Protein AF-A0AAV8THH5-F1 (afdb_monomer)

InterPro domains:
  IPR005162 Retrotransposon-derived protein PEG10, N-terminal capsid-like domain [PF03732] (118-210)

Mean predicted aligned error: 20.97 Å

Radius of gyration: 48.6 Å; Cα contacts (8 Å, |Δi|>4): 234; chains: 1; bounding box: 110×132×128 Å

Nearest PDB structures (foldseek):
  6s7x-assembly1_B  TM=4.088E-01  e=5.057E-03  Drosophila melanogaster
  7n9v-assembly1_D  TM=3.663E-01  e=1.313E-01  Human immunodeficiency virus 1
  4u0b-assembly1_F  TM=5.000E-01  e=4.729E-01  Human immunodeficiency virus type 1 (NEW YORK-5 ISOLATE)
  7rj4-assembly1_B  TM=4.865E-01  e=4.250E-01  Human immunodeficiency virus 1
  8gdv-assembly1_F  TM=5.441E-01  e=1.703E+00  Human immunodeficiency virus 1

Foldseek 3Di:
DDDDDDDDDDDPVVVVVVVVVVVVVVVVVVVVVVPPPPPVPPQDPVRVVPPPPPPQAFQEDQDDFPDDDDDDPVLLVQQAADELDLPDQLLVNVVSRLVSLVVDDDPRDDSFNSSSVNVLSNYDHPRNVVSRPHHHPQHYTPVSVSVVSCVVRPPPVNLVVLLCCLQQPADDPQDWLLRSVVVNVVSCSSRVPNVADLLSSLVSSLVRYDPVVNVVLQVQCVHHLNPDDSVVSVVSSVVVSVVCVVPNDNVPVPPCPPPPDVVVVVVVVVVVQQQAAPPPRDGDHHVVPDVVVCPDDDDDDDDDDDDDDDDDDDDDCPDPPDDPVPDDDPPDDPDDDDDDDDDDDDDDDDDDDDDDDDDDDD

pLDDT: mean 73.27, std 22.44, range [26.19, 98.25]

Sequence (362 aa):
MLDSFRALQFDFEIEKTAKKSRKESFYLSNKSDSDNEMAQDNRTLRELAIPPINQQPLCITYPNLEAPFELKSGLIHLLPTFRGLENEDPHKHLKEFHVVCSTMRPQGVTEEQIKLRAFPFSLADAAKDWLFYLPPGSINSWTDMVHLFLDKFFPASRAAGIRRDICGIKQKDSENLHEYWERFKRLCASCPQHGISDQALIQYFYEGLLPMERRMMDAASGGAIVNKTPQGARDLISTMAANSQQFGFRQEPSRRVNEVSVSSLEDKLNQLTSLACGICAYTGHPTDMCPTLQVDTTEQAAAVGNFPGPPQRKYDPYSNTYNPGWRDHPNLNYGSRSQIFSNFNRGHPNQILQDQVCLLKI

Structure (mmCIF, N/CA/C/O backbone):
data_AF-A0AAV8THH5-F1
#
_entry.id   AF-A0AAV8THH5-F1
#
loop_
_atom_site.group_PDB
_atom_site.id
_atom_site.type_symbol
_atom_site.label_atom_id
_atom_site.label_alt_id
_atom_site.label_comp_id
_atom_site.label_asym_id
_atom_site.label_entity_id
_atom_site.label_seq_id
_atom_site.pdbx_PDB_ins_code
_atom_site.Cartn_x
_atom_site.Cartn_y
_atom_site.Cartn_z
_atom_site.occupancy
_atom_site.B_iso_or_equiv
_atom_site.auth_seq_id
_atom_site.auth_comp_id
_atom_site.auth_asym_id
_atom_site.auth_atom_id
_atom_site.pdbx_PDB_model_num
ATOM 1 N N . MET A 1 1 ? -45.565 -92.463 24.363 1.00 42.66 1 MET A N 1
ATOM 2 C CA . MET A 1 1 ? -44.979 -91.111 24.442 1.00 42.66 1 MET A CA 1
ATOM 3 C C . MET A 1 1 ? -46.149 -90.181 24.743 1.00 42.66 1 MET A C 1
ATOM 5 O O . MET A 1 1 ? -46.853 -89.803 23.822 1.00 42.66 1 MET A O 1
ATOM 9 N N . LEU A 1 2 ? -46.471 -90.010 26.029 1.00 36.97 2 LEU A N 1
ATOM 10 C CA . LEU A 1 2 ? -47.632 -89.260 26.531 1.00 36.97 2 LEU A CA 1
ATOM 11 C C . LEU A 1 2 ? -47.128 -88.108 27.413 1.00 36.97 2 LEU A C 1
ATOM 13 O O . LEU A 1 2 ? -46.333 -88.349 28.317 1.00 36.97 2 LEU A O 1
ATOM 17 N N . ASP A 1 3 ? -47.592 -86.908 27.059 1.00 42.69 3 ASP A N 1
ATOM 18 C CA . ASP A 1 3 ? -48.013 -85.747 27.856 1.00 42.69 3 ASP A CA 1
ATOM 19 C C . ASP A 1 3 ? -47.208 -85.255 29.072 1.00 42.69 3 ASP A C 1
ATOM 21 O O . ASP A 1 3 ? -47.060 -85.952 30.070 1.00 42.69 3 ASP A O 1
ATOM 25 N N . SER A 1 4 ? -46.882 -83.951 29.067 1.00 43.69 4 SER A N 1
ATOM 26 C CA . SER A 1 4 ? -47.497 -83.009 30.022 1.00 43.69 4 SER A CA 1
ATOM 27 C C . SER A 1 4 ? -47.245 -81.539 29.637 1.00 43.69 4 SER A C 1
ATOM 29 O O . SER A 1 4 ? -46.110 -81.068 29.573 1.00 43.69 4 SER A O 1
ATOM 31 N N . PHE A 1 5 ? -48.338 -80.814 29.394 1.00 48.50 5 PHE A N 1
ATOM 32 C CA . PHE A 1 5 ? -48.421 -79.356 29.286 1.00 48.50 5 PHE A CA 1
ATOM 33 C C . PHE A 1 5 ? -48.149 -78.692 30.650 1.00 48.50 5 PHE A C 1
ATOM 35 O O . PHE A 1 5 ? -48.699 -79.116 31.664 1.00 48.50 5 PHE A O 1
ATOM 42 N N . ARG A 1 6 ? -47.461 -77.542 30.671 1.00 43.12 6 ARG A N 1
ATOM 43 C CA . ARG A 1 6 ? -47.731 -76.510 31.687 1.00 43.12 6 ARG A CA 1
ATOM 44 C C . ARG A 1 6 ? -47.808 -75.144 31.018 1.00 43.12 6 ARG A C 1
ATOM 46 O O . ARG A 1 6 ? -46.798 -74.508 30.737 1.00 43.12 6 ARG A O 1
ATOM 53 N N . ALA A 1 7 ? -49.042 -74.741 30.727 1.00 46.28 7 ALA A N 1
ATOM 54 C CA . ALA A 1 7 ? -49.385 -73.381 30.350 1.00 46.28 7 ALA A CA 1
ATOM 55 C C . ALA A 1 7 ? -48.945 -72.426 31.471 1.00 46.28 7 ALA A C 1
ATOM 57 O O . ALA A 1 7 ? -49.220 -72.666 32.648 1.00 46.28 7 ALA A O 1
ATOM 58 N N . LEU A 1 8 ? -48.224 -71.370 31.098 1.00 50.03 8 LEU A N 1
ATOM 59 C CA . LEU A 1 8 ? -47.846 -70.288 31.997 1.00 50.03 8 LEU A CA 1
ATOM 60 C C . LEU A 1 8 ? -49.121 -69.549 32.420 1.00 50.03 8 LEU A C 1
ATOM 62 O O . LEU A 1 8 ? -49.823 -68.973 31.590 1.00 50.03 8 LEU A O 1
ATOM 66 N N . GLN A 1 9 ? -49.428 -69.622 33.714 1.00 50.03 9 GLN A N 1
ATOM 67 C CA . GLN A 1 9 ? -50.543 -68.928 34.345 1.00 50.03 9 GLN A CA 1
ATOM 68 C C . GLN A 1 9 ? -50.334 -67.414 34.199 1.00 50.03 9 GLN A C 1
ATOM 70 O O . GLN A 1 9 ? -49.337 -66.868 34.669 1.00 50.03 9 GLN A O 1
ATOM 75 N N . PHE A 1 10 ? -51.275 -66.747 33.538 1.00 46.94 10 PHE A N 1
ATOM 76 C CA . PHE A 1 10 ? -51.333 -65.294 33.447 1.00 46.94 10 PHE A CA 1
ATOM 77 C C . PHE A 1 10 ? -51.719 -64.721 34.817 1.00 46.94 10 PHE A C 1
ATOM 79 O O . PHE A 1 10 ? -52.804 -65.005 35.327 1.00 46.94 10 PHE A O 1
ATOM 86 N N . ASP A 1 11 ? -50.817 -63.956 35.429 1.00 56.09 11 ASP A N 1
ATOM 87 C CA . ASP A 1 11 ? -51.009 -63.404 36.768 1.00 56.09 11 ASP A CA 1
ATOM 88 C C . ASP A 1 11 ? -51.710 -62.036 36.688 1.00 56.09 11 ASP A C 1
ATOM 90 O O . ASP A 1 11 ? -51.110 -61.004 36.372 1.00 56.09 11 ASP A O 1
ATOM 94 N N . PHE A 1 12 ? -53.024 -62.046 36.918 1.00 54.09 12 PHE A N 1
ATOM 95 C CA . PHE A 1 12 ? -53.916 -60.892 36.760 1.00 54.09 12 PHE A CA 1
ATOM 96 C C . PHE A 1 12 ? -53.534 -59.699 37.658 1.00 54.09 12 PHE A C 1
ATOM 98 O O . PHE A 1 12 ? -53.762 -58.542 37.292 1.00 54.09 12 PHE A O 1
ATOM 105 N N . GLU A 1 13 ? -52.903 -59.951 38.807 1.00 5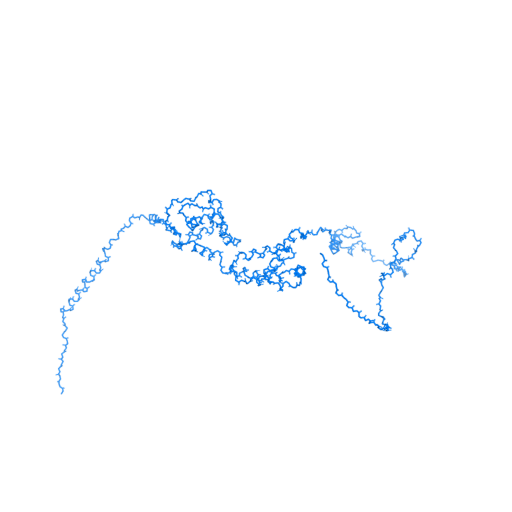7.91 13 GLU A N 1
ATOM 106 C CA . GLU A 1 13 ? -52.477 -58.891 39.726 1.00 57.91 13 GLU A CA 1
ATOM 107 C C . GLU A 1 13 ? -51.256 -58.119 39.194 1.00 57.91 13 GLU A C 1
ATOM 109 O O . GLU A 1 13 ? -51.176 -56.898 39.360 1.00 57.91 13 GLU A O 1
ATOM 114 N N . ILE A 1 14 ? -50.356 -58.766 38.441 1.00 60.31 14 ILE A N 1
ATOM 115 C CA . ILE A 1 14 ? -49.210 -58.087 37.811 1.00 60.31 14 ILE A CA 1
ATOM 116 C C . ILE A 1 14 ? -49.698 -57.108 36.735 1.00 60.31 14 ILE A C 1
ATOM 118 O O . ILE A 1 14 ? -49.247 -55.960 36.677 1.00 60.31 14 ILE A O 1
ATOM 122 N N . GLU A 1 15 ? -50.678 -57.508 35.920 1.00 62.69 15 GLU A N 1
ATOM 123 C CA . GLU A 1 15 ? -51.225 -56.642 34.871 1.00 62.69 15 GLU A CA 1
ATOM 124 C C . GLU A 1 15 ? -52.023 -55.460 35.450 1.00 62.69 15 GLU A C 1
ATOM 126 O O . GLU A 1 15 ? -51.947 -54.335 34.945 1.00 62.69 15 GLU A O 1
ATOM 131 N N . LYS A 1 16 ? -52.750 -55.678 36.551 1.00 64.81 16 LYS A N 1
ATOM 132 C CA . LYS A 1 16 ? -53.470 -54.620 37.272 1.00 64.81 16 LYS A CA 1
ATOM 133 C C . LYS A 1 16 ? -52.509 -53.593 37.876 1.00 64.81 16 LYS A C 1
ATOM 135 O O . LYS A 1 16 ? -52.758 -52.388 37.781 1.00 64.81 16 LYS A O 1
ATOM 140 N N . THR A 1 17 ? -51.379 -54.054 38.410 1.00 67.31 17 THR A N 1
ATOM 141 C CA . THR A 1 17 ? -50.325 -53.195 38.967 1.00 67.31 17 THR A CA 1
ATOM 142 C C . THR A 1 17 ? -49.603 -52.410 37.864 1.00 67.31 17 THR A C 1
ATOM 144 O O . THR A 1 17 ? -49.408 -51.200 37.990 1.00 67.31 17 THR A O 1
ATOM 147 N N . ALA A 1 18 ? -49.322 -53.041 36.718 1.00 59.16 18 ALA A N 1
ATOM 148 C CA . ALA A 1 18 ? -48.735 -52.382 35.548 1.00 59.16 18 ALA A CA 1
ATOM 149 C C . ALA A 1 18 ? -49.675 -51.339 34.909 1.00 59.16 18 ALA A C 1
ATOM 151 O O . ALA A 1 18 ? -49.227 -50.269 34.492 1.00 59.16 18 ALA A O 1
ATOM 152 N N . LYS A 1 19 ? -50.991 -51.599 34.867 1.00 61.12 19 LYS A N 1
ATOM 153 C CA . LYS A 1 19 ? -51.999 -50.632 34.388 1.00 61.12 19 LYS A CA 1
ATOM 154 C C . LYS A 1 19 ? -52.159 -49.446 35.339 1.00 61.12 19 LYS A C 1
ATOM 156 O O . LYS A 1 19 ? -52.315 -48.320 34.866 1.00 61.12 19 LYS A O 1
ATOM 161 N N . LYS A 1 20 ? -52.086 -49.671 36.656 1.00 66.81 20 LYS A N 1
ATOM 162 C CA . LYS A 1 20 ? -52.111 -48.593 37.655 1.00 66.81 20 LYS A CA 1
ATOM 163 C C . LYS A 1 20 ? -50.855 -47.724 37.568 1.00 66.81 20 LYS A C 1
ATOM 165 O O . LYS A 1 20 ? -50.988 -46.509 37.495 1.00 66.81 20 LYS A O 1
ATOM 170 N N . SER A 1 21 ? -49.678 -48.337 37.439 1.00 60.84 21 SER A N 1
ATOM 171 C CA . SER A 1 21 ? -48.404 -47.628 37.263 1.00 60.84 21 SER A CA 1
ATOM 172 C C . SER A 1 21 ? -48.340 -46.845 35.941 1.00 60.84 21 SER A C 1
ATOM 174 O O . SER A 1 21 ? -47.884 -45.706 35.932 1.00 60.84 21 SER A O 1
ATOM 176 N N . ARG A 1 22 ? -48.895 -47.373 34.835 1.00 63.44 22 ARG A N 1
ATOM 177 C CA . ARG A 1 22 ? -49.046 -46.610 33.576 1.00 63.44 22 ARG A CA 1
ATOM 178 C C . ARG A 1 22 ? -50.022 -45.443 33.700 1.00 63.44 22 ARG A C 1
ATOM 180 O O . ARG A 1 22 ? -49.758 -44.390 33.132 1.00 63.44 22 ARG A O 1
ATOM 187 N N . LYS A 1 23 ? -51.127 -45.600 34.440 1.00 60.69 23 LYS A N 1
ATOM 188 C CA . LYS A 1 23 ? -52.043 -44.484 34.725 1.00 60.69 23 LYS A CA 1
ATOM 189 C C . LYS A 1 23 ? -51.374 -43.433 35.604 1.00 60.69 23 LYS A C 1
ATOM 191 O O . LYS A 1 23 ? -51.433 -42.268 35.249 1.00 60.69 23 LYS A O 1
ATOM 196 N N . GLU A 1 24 ? -50.706 -43.815 36.689 1.00 57.72 24 GLU A N 1
ATOM 197 C CA . GLU A 1 24 ? -49.977 -42.881 37.561 1.00 57.72 24 GLU A CA 1
ATOM 198 C C . GLU A 1 24 ? -48.843 -42.174 36.811 1.00 57.72 24 GLU A C 1
ATOM 200 O O . GLU A 1 24 ? -48.733 -40.961 36.919 1.00 57.72 24 GLU A O 1
ATOM 205 N N . SER A 1 25 ? -48.086 -42.876 35.963 1.00 56.22 25 SER A N 1
ATOM 206 C CA . SER A 1 25 ? -47.075 -42.273 35.082 1.00 56.22 25 SER A CA 1
ATOM 207 C C . SER A 1 25 ? -47.686 -41.300 34.067 1.00 56.22 25 SER A C 1
ATOM 209 O O . SER A 1 25 ? -47.121 -40.234 33.846 1.00 56.22 25 SER A O 1
ATOM 211 N N . PHE A 1 26 ? -48.862 -41.601 33.509 1.00 55.34 26 PHE A N 1
ATOM 212 C CA . PHE A 1 26 ? -49.589 -40.687 32.622 1.00 55.34 26 PHE A CA 1
ATOM 213 C C . PHE A 1 26 ? -50.157 -39.471 33.377 1.00 55.34 26 PHE A C 1
ATOM 215 O O . PHE A 1 26 ? -50.096 -38.356 32.872 1.00 55.34 26 PHE A O 1
ATOM 222 N N . TYR A 1 27 ? -50.659 -39.640 34.604 1.00 52.53 27 TYR A N 1
ATOM 223 C CA . TYR A 1 27 ? -51.104 -38.525 35.450 1.00 52.53 27 TYR A CA 1
ATOM 224 C C . TYR A 1 27 ? -49.932 -37.656 35.936 1.00 52.53 27 TYR A C 1
ATOM 226 O O . TYR A 1 27 ? -50.073 -36.440 35.970 1.00 52.53 27 TYR A O 1
ATOM 234 N N . LEU A 1 28 ? -48.773 -38.242 36.256 1.00 53.78 28 LEU A N 1
ATOM 235 C CA . LEU A 1 28 ? -47.550 -37.518 36.628 1.00 53.78 28 LEU A CA 1
ATOM 236 C C . LEU A 1 28 ? -46.927 -36.792 35.428 1.00 53.78 28 LEU A C 1
ATOM 238 O O . LEU A 1 28 ? -46.536 -35.641 35.579 1.00 53.78 28 LEU A O 1
ATOM 242 N N . SER A 1 29 ? -46.919 -37.410 34.240 1.00 49.62 29 SER A N 1
ATOM 243 C CA . SER A 1 29 ? -46.449 -36.779 32.997 1.00 49.62 29 SER A CA 1
ATOM 244 C C . SER A 1 29 ? -47.349 -35.618 32.562 1.00 49.62 29 SER A C 1
ATOM 246 O O . SER A 1 29 ? -46.848 -34.584 32.143 1.00 49.62 29 SER A O 1
ATOM 248 N N . ASN A 1 30 ? -48.673 -35.743 32.714 1.00 43.56 30 ASN A N 1
ATOM 249 C CA . ASN A 1 30 ? -49.598 -34.647 32.398 1.00 43.56 30 ASN A CA 1
ATOM 250 C C . ASN A 1 30 ? -49.630 -33.555 33.485 1.00 43.56 30 ASN A C 1
ATOM 252 O O . ASN A 1 30 ? -50.052 -32.433 33.213 1.00 43.56 30 ASN A O 1
ATOM 256 N N . LYS A 1 31 ? -49.189 -33.858 34.715 1.00 44.28 31 LYS A N 1
ATOM 257 C CA . LYS A 1 31 ? -49.079 -32.872 35.799 1.00 44.28 31 LYS A CA 1
ATOM 258 C C . LYS A 1 31 ? -47.769 -32.080 35.735 1.00 44.28 31 LYS A C 1
ATOM 260 O O . LYS A 1 31 ? -47.783 -30.904 36.073 1.00 44.28 31 LYS A O 1
ATOM 265 N N . SER A 1 32 ? -46.682 -32.661 35.218 1.00 42.56 32 SER A N 1
ATOM 266 C CA . SER A 1 32 ? -45.437 -31.925 34.945 1.00 42.56 32 SER A CA 1
ATOM 267 C C . SER A 1 32 ? -45.532 -30.953 33.763 1.00 42.56 32 SER A C 1
ATOM 269 O O . SER A 1 32 ? -44.771 -29.993 33.729 1.00 42.56 32 SER A O 1
ATOM 271 N N . ASP A 1 33 ? -46.485 -31.147 32.846 1.00 42.50 33 ASP A N 1
ATOM 272 C CA . ASP A 1 33 ? -46.731 -30.224 31.724 1.00 42.50 33 ASP A CA 1
ATOM 273 C C . ASP A 1 33 ? -47.711 -29.083 32.066 1.00 42.50 33 ASP A C 1
ATOM 275 O O . ASP A 1 33 ? -47.940 -28.201 31.241 1.00 42.50 33 ASP A O 1
ATOM 279 N N . SER A 1 34 ? -48.284 -29.072 33.278 1.00 43.28 34 SER A N 1
ATOM 280 C CA . SER A 1 34 ? -49.290 -28.075 33.694 1.00 43.28 34 SER A CA 1
ATOM 281 C C . SER A 1 34 ? -48.812 -27.092 34.772 1.00 43.28 34 SER A C 1
ATOM 283 O O . SER A 1 34 ? -49.485 -26.092 34.995 1.00 43.28 34 SER A O 1
ATOM 285 N N . ASP A 1 35 ? -47.659 -27.342 35.402 1.00 41.09 35 ASP A N 1
ATOM 286 C CA . ASP A 1 35 ? -47.108 -26.504 36.481 1.00 41.09 35 ASP A CA 1
ATOM 287 C C . ASP A 1 35 ? -45.752 -25.869 36.096 1.00 41.09 35 ASP A C 1
ATOM 289 O O . ASP A 1 35 ? -44.983 -25.448 36.960 1.00 41.09 35 ASP A O 1
ATOM 293 N N . ASN A 1 36 ? -45.448 -25.749 34.796 1.00 39.84 36 ASN A N 1
ATOM 294 C CA . ASN A 1 36 ? -44.509 -24.715 34.373 1.00 39.84 36 ASN A CA 1
ATOM 295 C C . ASN A 1 36 ? -45.294 -23.407 34.474 1.00 39.84 36 ASN A C 1
ATOM 297 O O . ASN A 1 36 ? -46.033 -23.050 33.555 1.00 39.84 36 ASN A O 1
ATOM 301 N N . GLU A 1 37 ? -45.194 -22.740 35.627 1.00 43.09 37 GLU A N 1
ATOM 302 C CA . GLU A 1 37 ? -45.443 -21.309 35.718 1.00 43.09 37 GLU A CA 1
ATOM 303 C C . GLU A 1 37 ? -44.657 -20.681 34.566 1.00 43.09 37 GLU A C 1
ATOM 305 O O . GLU A 1 37 ? -43.457 -20.419 34.651 1.00 43.09 37 GLU A O 1
ATOM 310 N N . MET A 1 38 ? -45.345 -20.455 33.445 1.00 41.09 38 MET A N 1
ATOM 311 C CA . MET A 1 38 ? -45.023 -19.351 32.578 1.00 41.09 38 MET A CA 1
ATOM 312 C C . MET A 1 38 ? -45.087 -18.174 33.531 1.00 41.09 38 MET A C 1
ATOM 314 O O . MET A 1 38 ? -46.177 -17.682 33.824 1.00 41.09 38 MET A O 1
ATOM 318 N N . ALA A 1 39 ? -43.935 -17.775 34.073 1.00 44.91 39 ALA A N 1
ATOM 319 C CA . ALA A 1 39 ? -43.725 -16.414 34.494 1.00 44.91 39 ALA A CA 1
ATOM 320 C C . ALA A 1 39 ? -44.198 -15.624 33.284 1.00 44.91 39 ALA A C 1
ATOM 322 O O . ALA A 1 39 ? -43.512 -15.591 32.260 1.00 44.91 39 ALA A O 1
ATOM 323 N N . GLN A 1 40 ? -45.459 -15.178 33.338 1.00 46.78 40 GLN A N 1
ATOM 324 C CA . GLN A 1 40 ? -46.025 -14.339 32.316 1.00 46.78 40 GLN A CA 1
ATOM 325 C C . GLN A 1 40 ? -45.072 -13.185 32.335 1.00 46.78 40 GLN A C 1
ATOM 327 O O . GLN A 1 40 ? -44.952 -12.453 33.322 1.00 46.78 40 GLN A O 1
ATOM 332 N N . ASP A 1 41 ? -44.285 -13.148 31.278 1.00 56.00 41 ASP A N 1
ATOM 333 C CA . ASP A 1 41 ? -43.427 -12.050 31.018 1.00 56.00 41 ASP A CA 1
ATOM 334 C C . ASP A 1 41 ? -44.388 -10.893 30.780 1.00 56.00 41 ASP A C 1
ATOM 336 O O . ASP A 1 41 ? -44.885 -10.692 29.677 1.00 56.00 41 ASP A O 1
ATOM 340 N N . ASN A 1 42 ? -44.759 -10.215 31.871 1.00 64.25 42 ASN A N 1
ATOM 341 C CA . ASN A 1 42 ? -45.760 -9.151 31.918 1.00 64.25 42 ASN A CA 1
ATOM 342 C C . ASN A 1 42 ? -45.274 -7.907 31.165 1.00 64.25 42 ASN A C 1
ATOM 344 O O . ASN A 1 42 ? -45.897 -6.847 31.227 1.00 64.25 42 ASN A O 1
ATOM 348 N N . ARG A 1 43 ? -44.155 -8.047 30.450 1.00 71.44 43 ARG A N 1
ATOM 349 C CA . ARG A 1 43 ? -43.635 -7.098 29.502 1.00 71.44 43 ARG A CA 1
ATOM 350 C C . ARG A 1 43 ? -44.596 -6.961 28.335 1.00 71.44 43 ARG A C 1
ATOM 352 O O . ARG A 1 43 ? -44.997 -7.929 27.690 1.00 71.44 43 ARG A O 1
ATOM 359 N N . THR A 1 44 ? -44.970 -5.723 28.043 1.00 79.38 44 THR A N 1
ATOM 360 C CA . THR A 1 44 ? -45.764 -5.414 26.852 1.00 79.38 44 THR A CA 1
ATOM 361 C C . THR A 1 44 ? -45.036 -5.875 25.579 1.00 79.38 44 THR A C 1
ATOM 363 O O . THR A 1 44 ? -43.810 -5.958 25.548 1.00 79.38 44 THR A O 1
ATOM 366 N N . LEU A 1 45 ? -45.753 -6.109 24.469 1.00 75.88 45 LEU A N 1
ATOM 367 C CA . LEU A 1 45 ? -45.112 -6.372 23.163 1.00 75.88 45 LEU A CA 1
ATOM 368 C C . LEU A 1 45 ? -44.094 -5.280 22.788 1.00 75.88 45 LEU A C 1
ATOM 370 O O . LEU A 1 45 ? -43.094 -5.550 22.129 1.00 75.88 45 LEU A O 1
ATOM 374 N N . ARG A 1 46 ? -44.331 -4.049 23.259 1.00 75.62 46 ARG A N 1
ATOM 375 C CA . ARG A 1 46 ? -43.392 -2.933 23.156 1.00 75.62 46 ARG A CA 1
ATOM 376 C C . ARG A 1 46 ? -42.120 -3.175 23.972 1.00 75.62 46 ARG A C 1
ATOM 378 O O . ARG A 1 46 ? -41.045 -2.892 23.470 1.00 75.62 46 ARG A O 1
ATOM 385 N N . GLU A 1 47 ? -42.222 -3.698 25.187 1.00 72.00 47 GLU A N 1
ATOM 386 C CA . GLU A 1 47 ? -41.080 -4.035 26.049 1.00 72.00 47 GLU A CA 1
ATOM 387 C C . GLU A 1 47 ? -40.287 -5.250 25.566 1.00 72.00 47 GLU A C 1
ATOM 389 O O . GLU A 1 47 ? -39.077 -5.287 25.755 1.00 72.00 47 GLU A O 1
ATOM 394 N N . LEU A 1 48 ? -40.931 -6.203 24.890 1.00 70.88 48 LEU A N 1
ATOM 395 C CA . LEU A 1 48 ? -40.246 -7.318 24.224 1.00 70.88 48 LEU A CA 1
ATOM 396 C C . LEU A 1 48 ? -39.554 -6.891 22.922 1.00 70.88 48 LEU A C 1
ATOM 398 O O . LEU A 1 48 ? -38.543 -7.473 22.537 1.00 70.88 48 LEU A O 1
ATOM 402 N N . ALA A 1 49 ? -40.090 -5.869 22.249 1.00 72.75 49 ALA A N 1
ATOM 403 C CA . ALA A 1 49 ? -39.475 -5.259 21.073 1.00 72.75 49 ALA A CA 1
ATOM 404 C C . ALA A 1 49 ? -38.322 -4.302 21.423 1.00 72.75 49 ALA A C 1
ATOM 406 O O . ALA A 1 49 ? -37.561 -3.930 20.531 1.00 72.75 49 ALA A O 1
ATOM 407 N N . ILE A 1 50 ? -38.187 -3.896 22.694 1.00 65.44 50 ILE A N 1
ATOM 408 C CA . ILE A 1 50 ? -37.023 -3.157 23.188 1.00 65.44 50 ILE A CA 1
ATOM 409 C C . ILE A 1 50 ? -35.908 -4.184 23.423 1.00 65.44 50 ILE A C 1
ATOM 411 O O . ILE A 1 50 ? -36.034 -5.017 24.325 1.00 65.44 50 ILE A O 1
ATOM 415 N N . PRO A 1 51 ? -34.810 -4.154 22.644 1.00 62.09 51 PRO A N 1
ATOM 416 C CA . PRO A 1 51 ? -33.670 -5.016 22.912 1.00 62.09 51 PRO A CA 1
ATOM 417 C C . PRO A 1 51 ? -33.205 -4.774 24.352 1.00 62.09 51 PRO A C 1
ATOM 419 O O . PRO A 1 51 ? -33.148 -3.611 24.770 1.00 62.09 51 PRO A O 1
ATOM 422 N N . PRO A 1 52 ? -32.870 -5.820 25.130 1.00 61.41 52 PRO A N 1
ATOM 423 C CA . PRO A 1 52 ? -32.286 -5.612 26.446 1.00 61.41 52 PRO A CA 1
ATOM 424 C C . PRO A 1 52 ? -31.085 -4.671 26.299 1.00 61.41 52 PRO A C 1
ATOM 426 O O . PRO A 1 52 ? -30.239 -4.888 25.431 1.00 61.41 52 PRO A O 1
ATOM 429 N N . ILE A 1 53 ? -31.003 -3.637 27.146 1.00 57.53 53 ILE A N 1
ATOM 430 C CA . ILE A 1 53 ? -29.872 -2.688 27.211 1.00 57.53 53 ILE A CA 1
ATOM 431 C C . ILE A 1 53 ? -28.658 -3.389 27.853 1.00 57.53 53 ILE A C 1
ATOM 433 O O . ILE A 1 53 ? -27.973 -2.862 28.721 1.00 57.53 53 ILE A O 1
ATOM 437 N N . ASN A 1 54 ? -28.392 -4.628 27.455 1.00 56.84 54 ASN A N 1
ATOM 438 C CA . ASN A 1 54 ? -27.090 -5.227 27.629 1.00 56.84 54 ASN A CA 1
ATOM 439 C C . ASN A 1 54 ? -26.272 -4.631 26.494 1.00 56.84 54 ASN A C 1
ATOM 441 O O . ASN A 1 54 ? -26.484 -4.987 25.335 1.00 56.84 54 ASN A O 1
ATOM 445 N N . GLN A 1 55 ? -25.410 -3.660 26.810 1.00 56.69 55 GLN A N 1
ATOM 446 C CA . GLN A 1 55 ? -24.419 -3.170 25.856 1.00 56.69 55 GLN A CA 1
ATOM 447 C C . GLN A 1 55 ? -23.764 -4.401 25.231 1.00 56.69 55 GLN A C 1
ATOM 449 O O . GLN A 1 55 ? -23.144 -5.191 25.945 1.00 56.69 55 GLN A O 1
ATOM 454 N N . GLN A 1 56 ? -23.990 -4.620 23.931 1.00 59.44 56 GLN A N 1
ATOM 455 C CA . GLN A 1 56 ? -23.348 -5.730 23.247 1.00 59.44 56 GLN A CA 1
ATOM 456 C C . GLN A 1 56 ? -21.842 -5.568 23.465 1.00 59.44 56 GLN A C 1
ATOM 458 O O . GLN A 1 56 ? -21.324 -4.465 23.253 1.00 59.44 56 GLN A O 1
ATOM 463 N N . PRO A 1 57 ? -21.149 -6.613 23.950 1.00 70.50 57 PRO A N 1
ATOM 464 C CA . PRO A 1 57 ? -19.722 -6.512 24.171 1.00 70.50 57 PRO A CA 1
ATOM 465 C C . PRO A 1 57 ? -19.053 -6.118 22.852 1.00 70.50 57 PRO A C 1
ATOM 467 O O . PRO A 1 57 ? -19.419 -6.614 21.786 1.00 70.50 57 PRO A O 1
ATOM 470 N N . LEU A 1 58 ? -18.119 -5.170 22.917 1.00 82.25 58 LEU A N 1
ATOM 471 C CA . LEU A 1 58 ? -17.429 -4.678 21.729 1.00 82.25 58 LEU A CA 1
ATOM 472 C C . LEU A 1 58 ? -16.663 -5.827 21.056 1.00 82.25 58 LEU A C 1
ATOM 474 O O . LEU A 1 58 ? -16.231 -6.782 21.707 1.00 82.25 58 LEU A O 1
ATOM 478 N N . CYS A 1 59 ? -16.457 -5.728 19.743 1.00 86.69 59 CYS A N 1
ATOM 479 C CA . CYS A 1 59 ? -15.612 -6.680 19.017 1.00 86.69 59 CYS A CA 1
ATOM 480 C C . CYS A 1 59 ? -14.157 -6.665 19.516 1.00 86.69 59 CYS A C 1
ATOM 482 O O . CYS A 1 59 ? -13.477 -7.688 19.456 1.00 86.69 59 CYS A O 1
ATOM 484 N N . ILE A 1 60 ? -13.708 -5.527 20.058 1.00 89.62 60 ILE A N 1
ATOM 485 C CA . ILE A 1 60 ? -12.388 -5.342 20.659 1.00 89.62 60 ILE A CA 1
ATOM 486 C C . ILE A 1 60 ? -12.466 -5.573 22.165 1.00 89.62 60 ILE A C 1
ATOM 488 O O . ILE A 1 60 ? -13.143 -4.835 22.886 1.00 89.62 60 ILE A O 1
ATOM 492 N N . THR A 1 61 ? -11.693 -6.540 22.646 1.00 86.62 61 THR A N 1
ATOM 493 C CA . THR A 1 61 ? -11.421 -6.711 24.071 1.00 86.62 61 THR A CA 1
ATOM 494 C C . THR A 1 61 ? -10.281 -5.781 24.462 1.00 86.62 61 THR A C 1
ATOM 496 O O . THR A 1 61 ? -9.149 -5.931 24.003 1.00 86.62 61 THR A O 1
ATOM 499 N N . TYR A 1 62 ? -10.558 -4.803 25.321 1.00 84.94 62 TYR A N 1
ATOM 500 C CA . TYR A 1 62 ? -9.528 -3.896 25.815 1.00 84.94 62 TYR A CA 1
ATOM 501 C C . TYR A 1 62 ? -8.854 -4.472 27.064 1.00 84.94 62 TYR A C 1
ATOM 503 O O . TYR A 1 62 ? -9.535 -4.659 28.074 1.00 84.94 62 TYR A O 1
ATOM 511 N N . PRO A 1 63 ? -7.524 -4.690 27.058 1.00 78.56 63 PRO A N 1
ATOM 512 C CA . PRO A 1 63 ? -6.809 -5.060 28.272 1.00 78.56 63 PRO A CA 1
ATOM 513 C C . PRO A 1 63 ? -6.959 -3.974 29.341 1.00 78.56 63 PRO A C 1
ATOM 515 O O . PRO A 1 63 ? -7.002 -2.775 29.012 1.00 78.56 63 PRO A O 1
ATOM 518 N N . ASN A 1 64 ? -6.991 -4.398 30.608 1.00 79.88 64 ASN A N 1
ATOM 519 C CA . ASN A 1 64 ? -6.970 -3.489 31.750 1.00 79.88 64 ASN A CA 1
ATOM 520 C C . ASN A 1 64 ? -5.722 -2.604 31.694 1.00 79.88 64 ASN A C 1
ATOM 522 O O . ASN A 1 64 ? -4.630 -3.060 31.353 1.00 79.88 64 ASN A O 1
ATOM 526 N N . LEU A 1 65 ? -5.912 -1.325 32.001 1.00 78.50 65 LEU A N 1
ATOM 527 C CA . LEU A 1 65 ? -4.833 -0.350 32.036 1.00 78.50 65 LEU A CA 1
ATOM 528 C C . LEU A 1 65 ? -4.261 -0.276 33.450 1.00 78.50 65 LEU A C 1
ATOM 530 O O . LEU A 1 65 ? -5.015 -0.236 34.419 1.00 78.50 65 LEU A O 1
ATOM 534 N N . GLU A 1 66 ? -2.938 -0.198 33.554 1.00 74.56 66 GLU A N 1
ATOM 535 C CA . GLU A 1 66 ? -2.248 0.052 34.826 1.00 74.56 66 GLU A CA 1
ATOM 536 C C . GLU A 1 66 ? -2.342 1.531 35.242 1.00 74.56 66 GLU A C 1
ATOM 538 O O . GLU A 1 66 ? -2.249 1.858 36.423 1.00 74.56 66 GLU A O 1
ATOM 543 N N . ALA A 1 67 ? -2.577 2.426 34.276 1.00 76.50 67 ALA A N 1
ATOM 544 C CA . ALA A 1 67 ? -2.736 3.862 34.470 1.00 76.50 67 ALA A CA 1
ATOM 545 C C . ALA A 1 67 ? -3.968 4.398 33.712 1.00 76.50 67 ALA A C 1
ATOM 547 O O . ALA A 1 67 ? -4.308 3.882 32.645 1.00 76.50 67 ALA A O 1
ATOM 548 N N . PRO A 1 68 ? -4.641 5.453 34.209 1.00 79.00 68 PRO A N 1
ATOM 549 C CA . PRO A 1 68 ? -5.740 6.081 33.485 1.00 79.00 68 PRO A CA 1
ATOM 550 C C . PRO A 1 68 ? -5.236 6.648 32.154 1.00 79.00 68 PRO A C 1
ATOM 552 O O . PRO A 1 68 ? -4.363 7.516 32.113 1.00 79.00 68 PRO A O 1
ATOM 555 N N . PHE A 1 69 ? -5.798 6.148 31.056 1.00 83.00 69 PHE A N 1
ATOM 556 C CA . PHE A 1 69 ? -5.476 6.585 29.705 1.00 83.00 69 PHE A CA 1
ATOM 557 C C . PHE A 1 69 ? -6.721 7.131 29.024 1.00 83.00 69 PHE A C 1
ATOM 559 O O . PHE A 1 69 ? -7.734 6.441 28.913 1.00 83.00 69 PHE A O 1
ATOM 566 N N . GLU A 1 70 ? -6.604 8.352 28.517 1.00 83.88 70 GLU A N 1
ATOM 567 C CA . GLU A 1 70 ? -7.619 8.993 27.697 1.00 83.88 70 GLU A CA 1
ATOM 568 C C . GLU A 1 70 ? -7.010 9.380 26.351 1.00 83.88 70 GLU A C 1
ATOM 570 O O . GLU A 1 70 ? -5.949 10.011 26.272 1.00 83.88 70 GLU A O 1
ATOM 575 N N . LEU A 1 71 ? -7.704 9.014 25.276 1.00 84.56 71 LEU A N 1
ATOM 576 C CA . LEU A 1 71 ? -7.330 9.426 23.936 1.00 84.56 71 LEU A CA 1
ATOM 577 C C . LEU A 1 71 ? -7.801 10.868 23.714 1.00 84.56 71 LEU A C 1
ATOM 579 O O . LEU A 1 71 ? -8.983 11.123 23.497 1.00 84.56 71 LEU A O 1
ATOM 583 N N . LYS A 1 72 ? -6.869 11.823 23.786 1.00 84.25 72 LYS A N 1
ATOM 584 C CA . LYS A 1 72 ? -7.183 13.253 23.642 1.00 84.25 72 LYS A CA 1
ATOM 585 C C . LYS A 1 72 ? -7.817 13.547 22.280 1.00 84.25 72 LYS A C 1
ATOM 587 O O . LYS A 1 72 ? -7.282 13.142 21.250 1.00 84.25 72 LYS A O 1
ATOM 592 N N . SER A 1 73 ? -8.878 14.354 22.267 1.00 84.56 73 SER A N 1
ATOM 593 C CA . SER A 1 73 ? -9.596 14.758 21.045 1.00 84.56 73 SER A CA 1
ATOM 594 C C . SER A 1 73 ? -8.682 15.335 19.958 1.00 84.56 73 SER A C 1
ATOM 596 O O . SER A 1 73 ? -8.792 14.959 18.795 1.00 84.56 73 SER A O 1
ATOM 598 N N . GLY A 1 74 ? -7.710 16.175 20.330 1.00 83.44 74 GLY A N 1
ATOM 599 C CA . GLY A 1 74 ? -6.737 16.735 19.385 1.00 83.44 74 GLY A CA 1
ATOM 600 C C . GLY A 1 74 ? -5.907 15.678 18.647 1.00 83.44 74 GLY A C 1
ATOM 601 O O . GLY A 1 74 ? -5.561 15.880 17.490 1.00 83.44 74 GLY A O 1
ATOM 602 N N . LEU A 1 75 ? -5.634 14.533 19.280 1.00 82.88 75 LEU A N 1
ATOM 603 C CA . LEU A 1 75 ? -4.917 13.418 18.657 1.00 82.88 75 LEU A CA 1
ATOM 604 C C . LEU A 1 75 ? -5.826 12.587 17.750 1.00 82.88 75 LEU A C 1
ATOM 606 O O . LEU A 1 75 ? -5.369 12.091 16.726 1.00 82.88 75 LEU A O 1
ATOM 610 N N . ILE A 1 76 ? -7.111 12.473 18.095 1.00 88.88 76 ILE A N 1
ATOM 611 C CA . ILE A 1 76 ? -8.107 11.782 17.268 1.00 88.88 76 ILE A CA 1
ATOM 612 C C . ILE A 1 76 ? -8.212 12.447 15.892 1.00 88.88 76 ILE A C 1
ATOM 614 O O . ILE A 1 76 ? -8.245 11.754 14.882 1.00 88.88 76 ILE A O 1
ATOM 618 N N . HIS A 1 77 ? -8.183 13.780 15.838 1.00 90.06 77 HIS A N 1
ATOM 619 C CA . HIS A 1 77 ? -8.222 14.527 14.576 1.00 90.06 77 HIS A CA 1
ATOM 620 C C . HIS A 1 77 ? -6.973 14.363 13.700 1.00 90.06 77 HIS A C 1
ATOM 622 O O . HIS A 1 77 ? -7.029 14.680 12.515 1.00 90.06 77 HIS A O 1
ATOM 628 N N . LEU A 1 78 ? -5.857 13.886 14.260 1.00 92.94 78 LEU A N 1
ATOM 629 C CA . LEU A 1 78 ? -4.641 13.597 13.497 1.00 92.94 78 LEU A CA 1
ATOM 630 C C . LEU A 1 78 ? -4.646 12.192 12.894 1.00 92.94 78 LEU A C 1
ATOM 632 O O . LEU A 1 78 ? -3.811 11.910 12.037 1.00 92.94 78 LEU A O 1
ATOM 636 N N . LEU A 1 79 ? -5.537 11.303 13.343 1.00 95.75 79 LEU A N 1
ATOM 637 C CA . LEU A 1 79 ? -5.609 9.949 12.809 1.00 95.75 79 LEU A CA 1
ATOM 638 C C . LEU A 1 79 ? -6.032 9.990 11.332 1.00 95.75 79 LEU A C 1
ATOM 640 O O . LEU A 1 79 ? -6.950 10.736 10.977 1.00 95.75 79 LEU A O 1
ATOM 644 N N . PRO A 1 80 ? -5.404 9.178 10.461 1.00 97.00 80 PRO A N 1
ATOM 645 C CA . PRO A 1 80 ? -5.885 9.031 9.095 1.00 97.00 80 PRO A CA 1
ATOM 646 C C . PRO A 1 80 ? -7.302 8.456 9.105 1.00 97.00 80 PRO A C 1
ATOM 648 O O . PRO A 1 80 ? -7.694 7.751 10.035 1.00 97.00 80 PRO A O 1
ATOM 651 N N . THR A 1 81 ? -8.070 8.748 8.059 1.00 97.50 81 THR A N 1
ATOM 652 C CA . THR A 1 81 ? -9.422 8.209 7.881 1.00 97.50 81 THR A CA 1
ATOM 653 C C . THR A 1 81 ? -9.426 7.199 6.743 1.00 97.50 81 THR A C 1
ATOM 655 O O . THR A 1 81 ? -9.021 7.535 5.634 1.00 97.50 81 THR A O 1
ATOM 658 N N . PHE A 1 82 ? -9.933 5.999 7.008 1.00 98.25 82 PHE A N 1
ATOM 659 C CA . PHE A 1 82 ? -10.139 4.941 6.024 1.00 98.25 82 PHE A CA 1
ATOM 660 C C . PHE A 1 82 ? -11.629 4.641 5.898 1.00 98.25 82 PHE A C 1
ATOM 662 O O . PHE A 1 82 ? -12.287 4.326 6.892 1.00 98.25 82 PHE A O 1
ATOM 669 N N . ARG A 1 83 ? -12.167 4.760 4.684 1.00 97.75 83 ARG A N 1
ATOM 670 C CA . ARG A 1 83 ? -13.606 4.619 4.405 1.00 97.75 83 ARG A CA 1
ATOM 671 C C . ARG A 1 83 ? -13.977 3.228 3.898 1.00 97.75 83 ARG A C 1
ATOM 673 O O . ARG A 1 83 ? -15.145 2.848 3.947 1.00 97.75 83 ARG A O 1
ATOM 680 N N . GLY A 1 84 ? -12.990 2.463 3.435 1.00 95.50 84 GLY A N 1
ATOM 681 C CA . GLY A 1 84 ? -13.191 1.152 2.824 1.00 95.50 84 GLY A CA 1
ATOM 682 C C . GLY A 1 84 ? -13.482 1.232 1.327 1.00 95.50 84 GLY A C 1
ATOM 683 O O . GLY A 1 84 ? -14.199 0.381 0.805 1.00 95.50 84 GLY A O 1
ATOM 684 N N . LEU A 1 85 ? -12.958 2.252 0.640 1.00 94.44 85 LEU A N 1
ATOM 685 C CA . LEU A 1 85 ? -13.128 2.420 -0.806 1.00 94.44 85 LEU A CA 1
ATOM 686 C C . LEU A 1 85 ? -12.116 1.571 -1.594 1.00 94.44 85 LEU A C 1
ATOM 688 O O . LEU A 1 85 ? -11.014 1.286 -1.128 1.00 94.44 85 LEU A O 1
ATOM 692 N N . GLU A 1 86 ? -12.456 1.205 -2.833 1.00 88.56 86 GLU A N 1
ATOM 693 C CA . GLU A 1 86 ? -11.614 0.340 -3.682 1.00 88.56 86 GLU A CA 1
ATOM 694 C C . GLU A 1 86 ? -10.231 0.938 -3.992 1.00 88.56 86 GLU A C 1
ATOM 696 O O . GLU A 1 86 ? -9.242 0.216 -4.136 1.00 88.56 86 GLU A O 1
ATOM 701 N N . ASN A 1 87 ? -10.150 2.267 -4.082 1.00 88.75 87 ASN A N 1
ATOM 702 C CA . ASN A 1 87 ? -8.925 3.006 -4.376 1.00 88.75 87 ASN A CA 1
ATOM 703 C C . ASN A 1 87 ? -8.058 3.287 -3.136 1.00 88.75 87 ASN A C 1
ATOM 705 O O . ASN A 1 87 ? -6.920 3.733 -3.288 1.00 88.75 87 ASN A O 1
ATOM 709 N N . GLU A 1 88 ? -8.561 3.039 -1.926 1.00 94.06 88 GLU A N 1
ATOM 710 C CA . GLU A 1 88 ? -7.786 3.200 -0.698 1.00 94.06 88 GLU A CA 1
ATOM 711 C C . GLU A 1 88 ? -6.840 2.010 -0.498 1.00 94.06 88 GLU A C 1
ATOM 713 O O . GLU A 1 88 ? -7.158 0.866 -0.833 1.00 94.06 88 GLU A O 1
ATOM 718 N N . ASP A 1 89 ? -5.653 2.277 0.047 1.00 93.06 89 ASP A N 1
ATOM 719 C CA . ASP A 1 89 ? -4.628 1.270 0.330 1.00 93.06 89 ASP A CA 1
ATOM 720 C C . ASP A 1 89 ? -4.606 0.957 1.842 1.00 93.06 89 ASP A C 1
ATOM 722 O O . ASP A 1 89 ? -4.155 1.795 2.632 1.00 93.06 89 ASP A O 1
ATOM 726 N N . PRO A 1 90 ? -5.060 -0.241 2.262 1.00 95.31 90 PRO A N 1
ATOM 727 C CA . PRO A 1 90 ? -5.093 -0.641 3.669 1.00 95.31 90 PRO A CA 1
ATOM 728 C C . PRO A 1 90 ? -3.709 -0.650 4.331 1.00 95.31 90 PRO A C 1
ATOM 730 O O . PRO A 1 90 ? -3.574 -0.284 5.499 1.00 95.31 90 PRO A O 1
ATOM 733 N N . HIS A 1 91 ? -2.655 -1.024 3.597 1.00 94.25 91 HIS A N 1
ATOM 734 C CA . HIS A 1 91 ? -1.293 -1.040 4.134 1.00 94.25 91 HIS A CA 1
ATOM 735 C C . HIS A 1 91 ? -0.764 0.375 4.345 1.00 94.25 91 HIS A C 1
ATOM 737 O O . HIS A 1 91 ? -0.065 0.637 5.326 1.00 94.25 91 HIS A O 1
ATOM 743 N N . LYS A 1 92 ? -1.095 1.294 3.432 1.00 94.44 92 LYS A N 1
ATOM 744 C CA . LYS A 1 92 ? -0.769 2.713 3.590 1.00 94.44 92 LYS A CA 1
ATOM 745 C C . LYS A 1 92 ? -1.471 3.300 4.818 1.00 94.44 92 LYS A C 1
ATOM 747 O O . LYS A 1 92 ? -0.796 3.928 5.629 1.00 94.44 92 LYS A O 1
ATOM 752 N N . HIS A 1 93 ? -2.766 3.020 4.997 1.00 97.06 93 HIS A N 1
ATOM 753 C CA . HIS A 1 93 ? -3.526 3.449 6.179 1.00 97.06 93 HIS A CA 1
ATOM 754 C C . HIS A 1 93 ? -2.875 2.980 7.482 1.00 97.06 93 HIS A C 1
ATOM 756 O O . HIS A 1 93 ? -2.618 3.789 8.367 1.00 97.06 93 HIS A O 1
ATOM 762 N N . LEU A 1 94 ? -2.517 1.694 7.583 1.00 96.56 94 LEU A N 1
ATOM 763 C CA . LEU A 1 94 ? -1.849 1.152 8.773 1.00 96.56 94 LEU A CA 1
ATOM 764 C C . LEU A 1 94 ? -0.511 1.846 9.076 1.00 96.56 94 LEU A C 1
ATOM 766 O O . LEU A 1 94 ? -0.187 2.067 10.245 1.00 96.56 94 LEU A O 1
ATOM 770 N N . LYS A 1 95 ? 0.263 2.209 8.044 1.00 94.94 95 LYS A N 1
ATOM 771 C CA . LYS A 1 95 ? 1.525 2.951 8.205 1.00 94.94 95 LYS A CA 1
ATOM 772 C C . LYS A 1 95 ? 1.280 4.369 8.713 1.00 94.94 95 LYS A C 1
ATOM 774 O O . LYS A 1 95 ? 1.908 4.770 9.689 1.00 94.94 95 LYS A O 1
ATOM 779 N N . GLU A 1 96 ? 0.364 5.108 8.092 1.00 96.50 96 GLU A N 1
ATOM 780 C CA . GLU A 1 96 ? 0.000 6.469 8.514 1.00 96.50 96 GLU A CA 1
ATOM 781 C C . GLU A 1 96 ? -0.569 6.472 9.940 1.00 96.50 96 GLU A C 1
ATOM 783 O O . GLU A 1 96 ? -0.167 7.279 10.778 1.00 96.50 96 GLU A O 1
ATOM 788 N N . PHE A 1 97 ? -1.421 5.497 10.257 1.00 97.06 97 PHE A N 1
ATOM 789 C CA . PHE A 1 97 ? -1.988 5.300 11.587 1.00 97.06 97 PHE A CA 1
ATOM 790 C C . PHE A 1 97 ? -0.900 5.035 12.633 1.00 97.06 97 PHE A C 1
ATOM 792 O O . PHE A 1 97 ? -0.908 5.632 13.713 1.00 97.06 97 PHE A O 1
ATOM 799 N N . HIS A 1 98 ? 0.065 4.169 12.312 1.00 95.31 98 HIS A N 1
ATOM 800 C CA . HIS A 1 98 ? 1.181 3.874 13.204 1.00 95.31 98 HIS A CA 1
ATOM 801 C C . HIS A 1 98 ? 2.044 5.109 13.479 1.00 95.31 98 HIS A C 1
ATOM 803 O O . HIS A 1 98 ? 2.418 5.316 14.632 1.00 95.31 98 HIS A O 1
ATOM 809 N N . VAL A 1 99 ? 2.307 5.954 12.474 1.00 94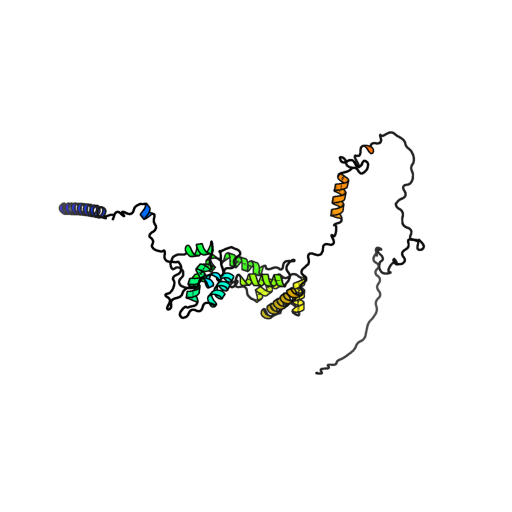.94 99 VAL A N 1
ATOM 810 C CA . VAL A 1 99 ? 3.056 7.210 12.661 1.00 94.94 99 VAL A CA 1
ATOM 811 C C . VAL A 1 99 ? 2.378 8.084 13.713 1.00 94.94 99 VAL A C 1
ATOM 813 O O . VAL A 1 99 ? 3.035 8.498 14.667 1.00 94.94 99 VAL A O 1
ATOM 816 N N . VAL A 1 100 ? 1.064 8.289 13.614 1.00 93.75 100 VAL A N 1
ATOM 817 C CA . VAL A 1 100 ? 0.314 9.105 14.580 1.00 93.75 100 VAL A CA 1
ATOM 818 C C . VAL A 1 100 ? 0.320 8.456 15.966 1.00 93.75 100 VAL A C 1
ATOM 820 O O . VAL A 1 100 ? 0.637 9.121 16.951 1.00 93.75 100 VAL A O 1
ATOM 823 N N . CYS A 1 101 ? 0.076 7.146 16.059 1.00 92.44 101 CYS A N 1
ATOM 824 C CA . CYS A 1 101 ? 0.102 6.425 17.337 1.00 92.44 101 CYS A CA 1
ATOM 825 C C . CYS A 1 101 ? 1.482 6.459 18.007 1.00 92.44 101 CYS A C 1
ATOM 827 O O . CYS A 1 101 ? 1.560 6.569 19.225 1.00 92.44 101 CYS A O 1
ATOM 829 N N . SER A 1 102 ? 2.571 6.426 17.234 1.00 91.31 102 SER A N 1
ATOM 830 C CA . SER A 1 102 ? 3.943 6.438 17.763 1.00 91.31 102 SER A CA 1
ATOM 831 C C . SER A 1 102 ? 4.316 7.736 18.491 1.00 91.31 102 SER A C 1
ATOM 833 O O . SER A 1 102 ? 5.202 7.734 19.353 1.00 91.31 102 SER A O 1
ATOM 835 N N . THR A 1 103 ? 3.614 8.835 18.187 1.00 89.31 103 THR A N 1
ATOM 836 C CA . THR A 1 103 ? 3.758 10.116 18.896 1.00 89.31 103 THR A CA 1
ATOM 837 C C . THR A 1 103 ? 3.063 10.127 20.260 1.00 89.31 103 THR A C 1
ATOM 839 O O . THR A 1 103 ? 3.335 11.000 21.085 1.00 89.31 103 THR A O 1
ATOM 842 N N . MET A 1 104 ? 2.198 9.146 20.536 1.00 85.88 104 MET A N 1
ATOM 843 C CA . MET A 1 104 ? 1.506 8.999 21.811 1.00 85.88 104 MET A CA 1
ATOM 844 C C . MET A 1 104 ? 2.338 8.099 22.725 1.00 85.88 104 MET A C 1
ATOM 846 O O . MET A 1 104 ? 2.496 6.909 22.466 1.00 85.88 104 MET A O 1
ATOM 850 N N . ARG A 1 105 ? 2.875 8.657 23.813 1.00 81.06 105 ARG A N 1
ATOM 851 C CA . ARG A 1 105 ? 3.633 7.892 24.819 1.00 81.06 105 ARG A CA 1
ATOM 852 C C . ARG A 1 105 ? 3.177 8.234 26.239 1.00 81.06 105 ARG A C 1
ATOM 854 O O . ARG A 1 105 ? 3.900 8.921 26.962 1.00 81.06 105 ARG A O 1
ATOM 861 N N . PRO A 1 106 ? 1.965 7.818 26.640 1.00 84.00 106 PRO A N 1
ATOM 862 C CA . PRO A 1 106 ? 1.531 7.936 28.023 1.00 84.00 106 PRO A CA 1
ATOM 863 C C . PRO A 1 106 ? 2.358 6.993 28.903 1.00 84.00 106 PRO A C 1
ATOM 865 O O . PRO A 1 106 ? 2.744 5.904 28.479 1.00 84.00 106 PRO A O 1
ATOM 868 N N . GLN A 1 107 ? 2.625 7.401 30.141 1.00 82.94 107 GLN A N 1
ATOM 869 C CA . GLN A 1 107 ? 3.277 6.526 31.115 1.00 82.94 107 GLN A CA 1
ATOM 870 C C . GLN A 1 107 ? 2.349 5.354 31.468 1.00 82.94 107 GLN A C 1
ATOM 872 O O . GLN A 1 107 ? 1.164 5.565 31.713 1.00 82.94 107 GLN A O 1
ATOM 877 N N . GLY A 1 108 ? 2.887 4.131 31.497 1.00 82.75 108 GLY A N 1
ATOM 878 C CA . GLY A 1 108 ? 2.139 2.933 31.906 1.00 82.75 108 GLY A CA 1
ATOM 879 C C . GLY A 1 108 ? 1.133 2.398 30.879 1.00 82.75 108 GLY A C 1
ATOM 880 O O . GLY A 1 108 ? 0.273 1.601 31.239 1.00 82.75 108 GLY A O 1
ATOM 881 N N . VAL A 1 109 ? 1.211 2.827 29.613 1.00 87.75 109 VAL A N 1
ATOM 882 C CA . VAL A 1 109 ? 0.335 2.344 28.533 1.00 87.75 109 VAL A CA 1
ATOM 883 C C . VAL A 1 109 ? 1.188 1.814 27.389 1.00 87.75 109 VAL A C 1
ATOM 885 O O . VAL A 1 109 ? 2.077 2.510 26.895 1.00 87.75 109 VAL A O 1
ATOM 888 N N . THR A 1 110 ? 0.921 0.585 26.952 1.00 90.12 110 THR A N 1
ATOM 889 C CA . THR A 1 110 ? 1.655 -0.019 25.835 1.00 90.12 110 THR A CA 1
ATOM 890 C C . THR A 1 110 ? 1.183 0.543 24.495 1.00 90.12 110 THR A C 1
ATOM 892 O O . THR A 1 110 ? 0.036 0.963 24.333 1.00 90.12 110 THR A O 1
ATOM 895 N N . GLU A 1 111 ? 2.055 0.520 23.487 1.00 90.62 111 GLU A N 1
ATOM 896 C CA . GLU A 1 111 ? 1.707 0.991 22.140 1.00 90.62 111 GLU A CA 1
ATOM 897 C C . GLU A 1 111 ? 0.511 0.223 21.548 1.00 90.62 111 GLU A C 1
ATOM 899 O O . GLU A 1 111 ? -0.350 0.799 20.886 1.00 90.62 111 GLU A O 1
ATOM 904 N N . GLU A 1 112 ? 0.421 -1.075 21.829 1.00 91.94 112 GLU A N 1
ATOM 905 C CA . GLU A 1 112 ? -0.695 -1.930 21.429 1.00 91.94 112 GLU A CA 1
ATOM 906 C C . GLU A 1 112 ? -2.028 -1.474 22.040 1.00 91.94 112 GLU A C 1
ATOM 908 O O . GLU A 1 112 ? -3.027 -1.359 21.329 1.00 91.94 112 GLU A O 1
ATOM 913 N N . GLN A 1 113 ? -2.042 -1.127 23.330 1.00 90.31 113 GLN A N 1
ATOM 914 C CA . GLN A 1 113 ? -3.237 -0.613 24.004 1.00 90.31 113 GLN A CA 1
ATOM 915 C C . GLN A 1 113 ? -3.715 0.718 23.412 1.00 90.31 113 GLN A C 1
ATOM 917 O O . GLN A 1 113 ? -4.928 0.940 23.328 1.00 90.31 113 GLN A O 1
ATOM 922 N N . ILE A 1 114 ? -2.781 1.586 23.006 1.00 91.69 114 ILE A N 1
ATOM 923 C CA . ILE A 1 114 ? -3.078 2.855 22.328 1.00 91.69 114 ILE A CA 1
ATOM 924 C C . ILE A 1 114 ? -3.683 2.570 20.957 1.00 91.69 114 ILE A C 1
ATOM 926 O O . ILE A 1 114 ? -4.762 3.072 20.648 1.00 91.69 114 ILE A O 1
ATOM 930 N N . LYS A 1 115 ? -3.023 1.728 20.154 1.00 94.25 115 LYS A N 1
ATOM 931 C CA . LYS A 1 115 ? -3.461 1.375 18.800 1.00 94.25 115 LYS A CA 1
ATOM 932 C C . LYS A 1 115 ? -4.862 0.769 18.795 1.00 94.25 115 LYS A C 1
ATOM 934 O O . LYS A 1 115 ? -5.716 1.240 18.051 1.00 94.25 115 LYS A O 1
ATOM 939 N N . LEU A 1 116 ? -5.143 -0.199 19.667 1.00 94.19 116 LEU A N 1
ATOM 940 C CA . LEU A 1 116 ? -6.468 -0.823 19.762 1.00 94.19 116 LEU A CA 1
ATOM 941 C C . LEU A 1 116 ? -7.575 0.182 20.115 1.00 94.19 116 LEU A C 1
ATOM 943 O O . LEU A 1 116 ? -8.686 0.084 19.596 1.00 94.19 116 LEU A O 1
ATOM 947 N N . ARG A 1 117 ? -7.286 1.162 20.980 1.00 92.00 117 ARG A N 1
ATOM 948 C CA . ARG A 1 117 ? -8.248 2.209 21.370 1.00 92.00 117 ARG A CA 1
ATOM 949 C C . ARG A 1 117 ? -8.397 3.303 20.313 1.00 92.00 117 ARG A C 1
ATOM 951 O O . ARG A 1 117 ? -9.486 3.841 20.159 1.00 92.00 117 ARG A O 1
ATOM 958 N N . ALA A 1 118 ? -7.333 3.624 19.581 1.00 94.31 118 ALA A N 1
ATOM 959 C CA . ALA A 1 118 ? -7.331 4.666 18.558 1.00 94.31 118 ALA A CA 1
ATOM 960 C C . ALA A 1 118 ? -7.893 4.192 17.208 1.00 94.31 118 ALA A C 1
ATOM 962 O O . ALA A 1 118 ? -8.512 4.976 16.492 1.00 94.31 118 ALA A O 1
ATOM 963 N N . PHE A 1 119 ? -7.716 2.917 16.852 1.00 96.19 119 PHE A N 1
ATOM 964 C CA . PHE A 1 119 ? -8.067 2.400 15.526 1.00 96.19 119 PHE A CA 1
ATOM 965 C C . PHE A 1 119 ? -9.534 2.607 15.116 1.00 96.19 119 PHE A C 1
ATOM 967 O O . PHE A 1 119 ? -9.748 3.038 13.982 1.00 96.19 119 PHE A O 1
ATOM 974 N N . PRO A 1 120 ? -10.546 2.428 15.993 1.00 95.38 120 PRO A N 1
ATOM 975 C CA . PRO A 1 120 ? -11.945 2.691 15.637 1.00 95.38 120 PRO A CA 1
ATOM 976 C C . PRO A 1 120 ? -12.216 4.130 15.176 1.00 95.38 120 PRO A C 1
ATOM 978 O O . PRO A 1 120 ? -13.132 4.368 14.392 1.00 95.38 120 PRO A O 1
ATOM 981 N N . PHE A 1 121 ? -11.419 5.095 15.644 1.00 95.50 121 PHE A N 1
ATOM 982 C CA . PHE A 1 121 ? -11.528 6.495 15.234 1.00 95.50 121 PHE A CA 1
ATOM 983 C C . PHE A 1 121 ? -10.874 6.777 13.880 1.00 95.50 121 PHE A C 1
ATOM 985 O O . PHE A 1 121 ? -11.171 7.795 13.265 1.00 95.50 121 PHE A O 1
ATOM 992 N N . SER A 1 122 ? -10.015 5.873 13.407 1.00 97.19 122 SER A N 1
ATOM 993 C CA . SER A 1 122 ? -9.397 5.954 12.083 1.00 97.19 122 SER A CA 1
ATOM 994 C C . SER A 1 122 ? -10.302 5.429 10.961 1.00 97.19 122 SER A C 1
ATOM 996 O O . SER A 1 122 ? -9.959 5.547 9.788 1.00 97.19 122 SER A O 1
ATOM 998 N N . LEU A 1 123 ? -11.451 4.832 11.298 1.00 97.56 123 LEU A N 1
ATOM 999 C CA . LEU A 1 123 ? -12.384 4.248 10.336 1.00 97.56 123 LEU A CA 1
ATOM 1000 C C . LEU A 1 123 ? -13.625 5.127 10.149 1.00 97.56 123 LEU A C 1
ATOM 1002 O O . LEU A 1 123 ? -14.150 5.714 11.100 1.00 97.56 123 LEU A O 1
ATOM 1006 N N . ALA A 1 124 ? -14.132 5.154 8.921 1.00 96.81 124 ALA A N 1
ATOM 1007 C CA . ALA A 1 124 ? -15.374 5.811 8.532 1.00 96.81 124 ALA A CA 1
ATOM 1008 C C . ALA A 1 124 ? -16.201 4.916 7.594 1.00 96.81 124 ALA A C 1
ATOM 1010 O O . ALA A 1 124 ? -15.694 3.931 7.058 1.00 96.81 124 ALA A O 1
ATOM 1011 N N . ASP A 1 125 ? -17.471 5.274 7.409 1.00 96.56 125 ASP A N 1
ATOM 1012 C CA . ASP A 1 125 ? -18.388 4.671 6.436 1.00 96.56 125 ASP A CA 1
ATOM 1013 C C . ASP A 1 125 ? -18.378 3.126 6.480 1.00 96.56 125 ASP A C 1
ATOM 1015 O O . ASP A 1 125 ? -18.433 2.531 7.559 1.00 96.56 125 ASP A O 1
ATOM 1019 N N . ALA A 1 126 ? -18.249 2.470 5.323 1.00 95.69 126 ALA A N 1
ATOM 1020 C CA . ALA A 1 126 ? -18.280 1.015 5.196 1.00 95.69 126 ALA A CA 1
ATOM 1021 C C . ALA A 1 126 ? -17.203 0.305 6.036 1.00 95.69 126 ALA A C 1
ATOM 1023 O O . ALA A 1 126 ? -17.428 -0.806 6.524 1.00 95.69 126 ALA A O 1
ATOM 1024 N N . ALA A 1 127 ? -16.037 0.932 6.232 1.00 97.38 127 ALA A N 1
ATOM 1025 C CA . ALA A 1 127 ? -14.997 0.376 7.092 1.00 97.38 127 ALA A CA 1
ATOM 1026 C C . ALA A 1 127 ? -15.380 0.411 8.573 1.00 97.38 127 ALA A C 1
ATOM 1028 O O . ALA A 1 127 ? -15.083 -0.525 9.316 1.00 97.38 127 ALA A O 1
ATOM 1029 N N . LYS A 1 128 ? -16.067 1.470 9.002 1.00 95.75 128 LYS A N 1
ATOM 1030 C CA . LYS 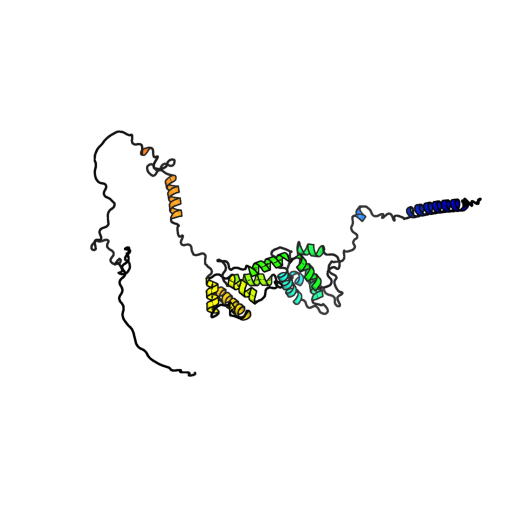A 1 128 ? -16.548 1.582 10.377 1.00 95.75 128 LYS A CA 1
ATOM 1031 C C . LYS A 1 128 ? -17.706 0.623 10.643 1.00 95.75 128 LYS A C 1
ATOM 1033 O O . LYS A 1 128 ? -17.706 -0.044 11.673 1.00 95.75 128 LYS A O 1
ATOM 1038 N N . ASP A 1 129 ? -18.626 0.498 9.692 1.00 94.88 129 ASP A N 1
ATOM 1039 C CA . ASP A 1 129 ? -19.736 -0.456 9.766 1.00 94.88 129 ASP A CA 1
ATOM 1040 C C . ASP A 1 129 ? -19.225 -1.897 9.878 1.00 94.88 129 ASP A C 1
ATOM 1042 O O . ASP A 1 129 ? -19.683 -2.657 10.729 1.00 94.88 129 ASP A O 1
ATOM 1046 N N . TRP A 1 130 ? -18.212 -2.263 9.083 1.00 95.88 130 TRP A N 1
ATOM 1047 C CA . TRP A 1 130 ? -17.565 -3.574 9.179 1.00 95.88 130 TRP A CA 1
ATOM 1048 C C . TRP A 1 130 ? -17.069 -3.881 10.595 1.00 95.88 130 TRP A C 1
ATOM 1050 O O . TRP A 1 130 ? -17.322 -4.979 11.090 1.00 95.88 130 TRP A O 1
ATOM 1060 N N . LEU A 1 131 ? -16.404 -2.925 11.251 1.00 95.00 131 LEU A N 1
ATOM 1061 C CA . LEU A 1 131 ? -15.892 -3.115 12.607 1.00 95.00 131 LEU A CA 1
ATOM 1062 C C . LEU A 1 131 ? -17.033 -3.402 13.598 1.00 95.00 131 LEU A C 1
ATOM 1064 O O . LEU A 1 131 ? -16.876 -4.250 14.475 1.00 95.00 131 LEU A O 1
ATOM 1068 N N . PHE A 1 132 ? -18.180 -2.732 13.448 1.00 90.75 132 PHE A N 1
ATOM 1069 C CA . PHE A 1 132 ? -19.350 -2.929 14.310 1.00 90.75 132 PHE A CA 1
ATOM 1070 C C . PHE A 1 132 ? -20.086 -4.250 14.072 1.00 90.75 132 PHE A C 1
ATOM 1072 O O . PHE A 1 132 ? -20.753 -4.737 14.982 1.00 90.75 132 PHE A O 1
ATOM 1079 N N . TYR A 1 133 ? -19.955 -4.850 12.889 1.00 91.81 133 TYR A N 1
ATOM 1080 C CA . TYR A 1 133 ? -20.555 -6.152 12.584 1.00 91.81 133 TYR A CA 1
ATOM 1081 C C . TYR A 1 133 ? -19.688 -7.350 12.986 1.00 91.81 133 TYR A C 1
ATOM 1083 O O . TYR A 1 133 ? -20.116 -8.495 12.819 1.00 91.81 133 TYR A O 1
ATOM 1091 N N . LEU A 1 134 ? -18.480 -7.125 13.509 1.00 93.56 134 LEU A N 1
ATOM 1092 C CA . LEU A 1 134 ? -17.642 -8.213 13.999 1.00 93.56 134 LEU A CA 1
ATOM 1093 C C . LEU A 1 134 ? -18.210 -8.828 15.290 1.00 93.56 134 LEU A C 1
ATOM 1095 O O . LEU A 1 134 ? -18.732 -8.104 16.140 1.00 93.56 134 LEU A O 1
ATOM 1099 N N . PRO A 1 135 ? -18.058 -10.153 15.487 1.00 90.62 135 PRO A N 1
ATOM 1100 C CA . PRO A 1 135 ? -18.468 -10.802 16.724 1.00 90.62 135 PRO A CA 1
ATOM 1101 C C . PRO A 1 135 ? -17.783 -10.184 17.955 1.00 90.62 135 PRO A C 1
ATOM 1103 O O . PRO A 1 135 ? -16.596 -9.834 17.883 1.00 90.62 135 PRO A O 1
ATOM 1106 N N . PRO A 1 136 ? -18.482 -10.091 19.098 1.00 88.88 136 PRO A N 1
ATOM 1107 C CA . PRO A 1 136 ? -17.883 -9.652 20.353 1.00 88.88 136 PRO A CA 1
ATOM 1108 C C . PRO A 1 136 ? -16.643 -10.466 20.737 1.00 88.88 136 PRO A C 1
ATOM 1110 O O . PRO A 1 136 ? -16.641 -11.689 20.604 1.00 88.88 136 PRO A O 1
ATOM 1113 N N . GLY A 1 137 ? -15.594 -9.794 21.221 1.00 86.25 137 GLY A N 1
ATOM 1114 C CA . GLY A 1 137 ? -14.350 -10.444 21.660 1.00 86.25 137 GLY A CA 1
ATOM 1115 C C . GLY A 1 137 ? -13.531 -11.132 20.558 1.00 86.25 137 GLY A C 1
ATOM 1116 O O . GLY A 1 137 ? -12.643 -11.931 20.857 1.00 86.25 137 GLY A O 1
ATOM 1117 N N . SER A 1 138 ? -13.818 -10.842 19.285 1.00 91.94 138 SER A N 1
ATOM 1118 C CA . SER A 1 138 ? -13.058 -11.373 18.144 1.00 91.94 138 SER A CA 1
ATOM 1119 C C . SER A 1 138 ? -11.644 -10.795 18.030 1.00 91.94 138 SER A C 1
ATOM 1121 O O . SER A 1 138 ? -10.795 -11.405 17.383 1.00 91.94 138 SER A O 1
ATOM 1123 N N . ILE A 1 139 ? -11.372 -9.647 18.657 1.00 94.81 139 ILE A N 1
ATOM 1124 C CA . ILE A 1 139 ? -10.079 -8.958 18.606 1.00 94.81 139 ILE A CA 1
ATOM 1125 C C . ILE A 1 139 ? -9.514 -8.836 20.018 1.00 94.81 139 ILE A C 1
ATOM 1127 O O . ILE A 1 139 ? -10.060 -8.100 20.843 1.00 94.81 139 ILE A O 1
ATOM 1131 N N . ASN A 1 140 ? -8.394 -9.516 20.275 1.00 92.38 140 ASN A N 1
ATOM 1132 C CA . ASN A 1 140 ? -7.737 -9.530 21.587 1.00 92.38 140 ASN A CA 1
ATOM 1133 C C . ASN A 1 140 ? -6.331 -8.912 21.562 1.00 92.38 140 ASN A C 1
ATOM 1135 O O . ASN A 1 140 ? -5.800 -8.547 22.609 1.00 92.38 140 ASN A O 1
ATOM 1139 N N . SER A 1 141 ? -5.744 -8.764 20.376 1.00 94.69 141 SER A N 1
ATOM 1140 C CA . SER A 1 141 ? -4.442 -8.140 20.152 1.00 94.69 141 SER A CA 1
ATOM 1141 C C . SER A 1 141 ? -4.469 -7.192 18.952 1.00 94.69 141 SER A C 1
ATOM 1143 O O . SER A 1 141 ? -5.353 -7.251 18.090 1.00 94.69 141 SER A O 1
ATOM 1145 N N . TRP A 1 142 ? -3.469 -6.317 18.857 1.00 95.56 142 TRP A N 1
ATOM 1146 C CA . TRP A 1 142 ? -3.255 -5.490 17.669 1.00 95.56 142 TRP A CA 1
ATOM 1147 C C . TRP A 1 142 ? -3.000 -6.347 16.424 1.00 95.56 142 TRP A C 1
ATOM 1149 O O . TRP A 1 142 ? -3.427 -5.988 15.327 1.00 95.56 142 TRP A O 1
ATOM 1159 N N . THR A 1 143 ? -2.356 -7.501 16.591 1.00 96.19 143 THR A N 1
ATOM 1160 C CA . THR A 1 143 ? -2.136 -8.462 15.506 1.00 96.19 143 THR A CA 1
ATOM 1161 C C . THR A 1 143 ? -3.459 -8.997 14.957 1.00 96.19 143 THR A C 1
ATOM 1163 O O . THR A 1 143 ? -3.629 -9.014 13.739 1.00 96.19 143 THR A O 1
ATOM 1166 N N . ASP A 1 144 ? -4.418 -9.346 15.823 1.00 95.69 144 ASP A N 1
ATOM 1167 C CA . ASP A 1 144 ? -5.751 -9.810 15.400 1.00 95.69 144 ASP A CA 1
ATOM 1168 C C . ASP A 1 144 ? -6.499 -8.718 14.629 1.00 95.69 144 ASP A C 1
ATOM 1170 O O . ASP A 1 144 ? -7.074 -8.980 13.572 1.00 95.69 144 ASP A O 1
ATOM 1174 N N . MET A 1 145 ? -6.443 -7.475 15.126 1.00 96.25 145 MET A N 1
ATOM 1175 C CA . MET A 1 145 ? -7.045 -6.316 14.462 1.00 96.25 145 MET A CA 1
ATOM 1176 C C . MET A 1 145 ? -6.491 -6.140 13.045 1.00 96.25 145 MET A C 1
ATOM 1178 O O . MET A 1 145 ? -7.254 -6.035 12.086 1.00 96.25 145 MET A O 1
ATOM 1182 N N . VAL A 1 146 ? -5.160 -6.126 12.904 1.00 96.38 146 VAL A N 1
ATOM 1183 C CA . VAL A 1 146 ? -4.494 -5.976 11.603 1.00 96.38 146 VAL A CA 1
ATOM 1184 C C . VAL A 1 146 ? -4.839 -7.138 10.678 1.00 96.38 146 VAL A C 1
ATOM 1186 O O . VAL A 1 146 ? -5.120 -6.906 9.503 1.00 96.38 146 VAL A O 1
ATOM 1189 N N . HIS A 1 147 ? -4.848 -8.368 11.193 1.00 94.88 147 HIS A N 1
ATOM 1190 C CA . HIS A 1 147 ? -5.176 -9.552 10.409 1.00 94.88 147 HIS A CA 1
ATOM 1191 C C . HIS A 1 147 ? -6.603 -9.482 9.856 1.00 94.88 147 HIS A C 1
ATOM 1193 O O . HIS A 1 147 ? -6.785 -9.582 8.647 1.00 94.88 147 HIS A O 1
ATOM 1199 N N . LEU A 1 148 ? -7.609 -9.247 10.706 1.00 95.94 148 LEU A N 1
ATOM 1200 C CA . LEU A 1 148 ? -9.008 -9.143 10.272 1.00 95.94 148 LEU A CA 1
ATOM 1201 C C . LEU A 1 148 ? -9.233 -7.964 9.318 1.00 95.94 148 LEU A C 1
ATOM 1203 O O . LEU A 1 148 ? -9.974 -8.086 8.342 1.00 95.94 148 LEU A O 1
ATOM 1207 N N . PHE A 1 149 ? -8.581 -6.828 9.572 1.00 97.00 149 PHE A N 1
ATOM 1208 C CA . PHE A 1 149 ? -8.662 -5.657 8.703 1.00 97.00 149 PHE A CA 1
ATOM 1209 C C . PHE A 1 149 ? -8.094 -5.940 7.306 1.00 97.00 149 PHE A C 1
ATOM 1211 O O . PHE A 1 149 ? -8.741 -5.641 6.300 1.00 97.00 149 PHE A O 1
ATOM 1218 N N . LEU A 1 150 ? -6.904 -6.541 7.221 1.00 95.44 150 LEU A N 1
ATOM 1219 C CA . LEU A 1 150 ? -6.288 -6.876 5.937 1.00 95.44 150 LEU A CA 1
ATOM 1220 C C . LEU A 1 150 ? -7.024 -8.014 5.223 1.00 95.44 150 LEU A C 1
ATOM 1222 O O . LEU A 1 150 ? -7.185 -7.935 4.010 1.00 95.44 150 LEU A O 1
ATOM 1226 N N . ASP A 1 151 ? -7.535 -9.011 5.944 1.00 93.88 151 ASP A N 1
ATOM 1227 C CA . ASP A 1 151 ? -8.364 -10.074 5.362 1.00 93.88 151 ASP A CA 1
ATOM 1228 C C . ASP A 1 151 ? -9.620 -9.495 4.687 1.00 93.88 151 ASP A C 1
ATOM 1230 O O . ASP A 1 151 ? -9.952 -9.838 3.549 1.00 93.88 151 ASP A O 1
ATOM 1234 N N . LYS A 1 152 ? -10.266 -8.516 5.337 1.00 95.19 152 LYS A N 1
ATOM 1235 C CA . LYS A 1 152 ? -11.452 -7.847 4.794 1.00 95.19 152 LYS A CA 1
ATOM 1236 C C . LYS A 1 152 ? -11.150 -6.910 3.621 1.00 95.19 152 LYS A C 1
ATOM 1238 O O . LYS A 1 152 ? -11.852 -6.961 2.610 1.00 95.19 152 LYS A O 1
ATOM 1243 N N . PHE A 1 153 ? -10.186 -6.000 3.774 1.00 95.50 153 PHE A N 1
ATOM 1244 C CA . PHE A 1 153 ? -9.976 -4.877 2.841 1.00 95.50 153 PHE A CA 1
ATOM 1245 C C . PHE A 1 153 ? -8.827 -5.095 1.848 1.00 95.50 153 PHE A C 1
ATOM 1247 O O . PHE A 1 153 ? -8.647 -4.310 0.909 1.00 95.50 153 PHE A O 1
ATOM 1254 N N . PHE A 1 154 ? -8.065 -6.175 2.014 1.00 94.56 154 PHE A N 1
ATOM 1255 C CA . PHE A 1 154 ? -6.986 -6.576 1.119 1.00 94.56 154 PHE A CA 1
ATOM 1256 C C . PHE A 1 154 ? -7.082 -8.068 0.744 1.00 94.56 154 PHE A C 1
ATOM 1258 O O . PHE A 1 154 ? -6.171 -8.852 1.018 1.00 94.56 154 PHE A O 1
ATOM 1265 N N . PRO A 1 155 ? -8.173 -8.483 0.073 1.00 92.25 155 PRO A N 1
ATOM 1266 C CA . PRO A 1 155 ? -8.386 -9.883 -0.269 1.00 92.25 155 PRO A CA 1
ATOM 1267 C C . PRO A 1 155 ? -7.307 -10.416 -1.221 1.00 92.25 155 PRO A C 1
ATOM 1269 O O . PRO A 1 155 ? -6.705 -9.679 -2.012 1.00 92.25 155 PRO A O 1
ATOM 1272 N N . ALA A 1 156 ? -7.126 -11.739 -1.227 1.00 91.38 156 ALA A N 1
ATOM 1273 C CA . ALA A 1 156 ? -6.135 -12.416 -2.066 1.00 91.38 156 ALA A CA 1
ATOM 1274 C C . ALA A 1 156 ? -6.273 -12.098 -3.570 1.00 91.38 156 ALA A C 1
ATOM 1276 O O . ALA A 1 156 ? -5.269 -12.056 -4.285 1.00 91.38 156 ALA A O 1
ATOM 1277 N N . SER A 1 157 ? -7.493 -11.832 -4.054 1.00 92.88 157 SER A N 1
ATOM 1278 C CA . SER A 1 157 ? -7.763 -11.418 -5.438 1.00 92.88 157 SER A CA 1
ATOM 1279 C C . SER A 1 157 ? -7.125 -10.069 -5.781 1.00 92.88 157 SER A C 1
ATOM 1281 O O . SER A 1 157 ? -6.523 -9.933 -6.847 1.00 92.88 157 SER A O 1
ATOM 1283 N N . ARG A 1 158 ? -7.182 -9.098 -4.860 1.00 92.62 158 ARG A N 1
ATOM 1284 C CA . ARG A 1 158 ? -6.531 -7.788 -4.998 1.00 92.62 158 ARG A CA 1
ATOM 1285 C C . ARG A 1 158 ? -5.015 -7.943 -5.014 1.00 92.62 158 ARG A C 1
ATOM 1287 O O . ARG A 1 158 ? -4.362 -7.424 -5.915 1.00 92.62 158 ARG A O 1
ATOM 1294 N N . ALA A 1 159 ? -4.467 -8.728 -4.085 1.00 92.81 159 ALA A N 1
ATOM 1295 C CA . ALA A 1 159 ? -3.039 -9.042 -4.060 1.00 92.81 159 ALA A CA 1
ATOM 1296 C C . ALA A 1 159 ? -2.577 -9.716 -5.369 1.00 92.81 159 ALA A C 1
ATOM 1298 O O . ALA A 1 159 ? -1.537 -9.365 -5.922 1.00 92.81 159 ALA A O 1
ATOM 1299 N N . ALA A 1 160 ? -3.363 -10.654 -5.908 1.00 94.06 160 ALA A N 1
ATOM 1300 C CA . ALA A 1 160 ? -3.082 -11.306 -7.188 1.00 94.06 160 ALA A CA 1
ATOM 1301 C C . ALA A 1 160 ? -3.172 -10.348 -8.387 1.00 94.06 160 ALA A C 1
ATOM 1303 O O . ALA A 1 160 ? -2.395 -10.491 -9.331 1.00 94.06 160 ALA A O 1
ATOM 1304 N N . GLY A 1 161 ? -4.099 -9.386 -8.356 1.00 95.19 161 GLY A N 1
ATOM 1305 C CA . GLY A 1 161 ? -4.187 -8.300 -9.335 1.00 95.19 161 GLY A CA 1
ATOM 1306 C C . GLY A 1 161 ? -2.920 -7.451 -9.342 1.00 95.19 161 GLY A C 1
ATOM 1307 O O . GLY A 1 161 ? -2.252 -7.375 -10.366 1.00 95.19 161 GLY A O 1
ATOM 1308 N N . ILE A 1 162 ? -2.511 -6.949 -8.174 1.00 94.50 162 ILE A N 1
ATOM 1309 C CA . ILE A 1 162 ? -1.290 -6.142 -8.035 1.00 94.50 162 ILE A CA 1
ATOM 1310 C C . ILE A 1 162 ? -0.052 -6.930 -8.483 1.00 94.50 162 ILE A C 1
ATOM 1312 O O . ILE A 1 162 ? 0.790 -6.388 -9.191 1.00 94.50 162 ILE A O 1
ATOM 1316 N N . ARG A 1 163 ? 0.061 -8.223 -8.141 1.00 95.75 163 ARG A N 1
ATOM 1317 C CA . ARG A 1 163 ? 1.160 -9.070 -8.644 1.00 95.75 163 ARG A CA 1
ATOM 1318 C C . ARG A 1 163 ? 1.182 -9.137 -10.171 1.00 95.75 163 ARG A C 1
ATOM 1320 O O . ARG A 1 163 ? 2.253 -9.025 -10.756 1.00 95.75 163 ARG A O 1
ATOM 1327 N N . ARG A 1 164 ? 0.022 -9.292 -10.818 1.00 96.44 164 ARG A N 1
ATOM 1328 C CA . ARG A 1 164 ? -0.082 -9.244 -12.286 1.00 96.44 164 ARG A CA 1
ATOM 1329 C C . ARG A 1 164 ? 0.342 -7.888 -12.837 1.00 96.44 164 ARG A C 1
ATOM 1331 O O . ARG A 1 164 ? 1.076 -7.863 -13.818 1.00 96.44 164 ARG A O 1
ATOM 1338 N N . ASP A 1 165 ? -0.072 -6.801 -12.199 1.00 96.50 165 ASP A N 1
ATOM 1339 C CA . ASP A 1 165 ? 0.273 -5.444 -12.627 1.00 96.50 165 ASP A CA 1
ATOM 1340 C C . ASP A 1 165 ? 1.773 -5.162 -12.483 1.00 96.50 165 ASP A C 1
ATOM 1342 O O . ASP A 1 165 ? 2.347 -4.499 -13.342 1.00 96.50 165 ASP A O 1
ATOM 1346 N N . ILE A 1 166 ? 2.422 -5.697 -11.441 1.00 96.69 166 ILE A N 1
ATOM 1347 C CA . ILE A 1 166 ? 3.881 -5.636 -11.269 1.00 96.69 166 ILE A CA 1
ATOM 1348 C C . ILE A 1 166 ? 4.582 -6.433 -12.377 1.00 96.69 166 ILE A C 1
ATOM 1350 O O . ILE A 1 166 ? 5.485 -5.906 -13.020 1.00 96.69 166 ILE A O 1
ATOM 1354 N N . CYS A 1 167 ? 4.171 -7.682 -12.624 1.00 96.44 167 CYS A N 1
ATOM 1355 C CA . CYS A 1 167 ? 4.794 -8.529 -13.648 1.00 96.44 167 CYS A CA 1
ATOM 1356 C C . CYS A 1 167 ? 4.571 -8.004 -15.075 1.00 96.44 167 CYS A C 1
ATOM 1358 O O . CYS A 1 167 ? 5.426 -8.165 -15.938 1.00 96.44 167 CYS A O 1
ATOM 1360 N N . GLY A 1 168 ? 3.407 -7.408 -15.336 1.00 96.88 168 GLY A N 1
ATOM 1361 C CA . GLY A 1 168 ? 3.013 -6.882 -16.642 1.00 96.88 168 GLY A CA 1
ATOM 1362 C C . GLY A 1 168 ? 3.282 -5.391 -16.816 1.00 96.88 168 GLY A C 1
ATOM 1363 O O . GLY A 1 168 ? 2.730 -4.789 -17.742 1.00 96.88 168 GLY A O 1
ATOM 1364 N N . ILE A 1 169 ? 4.062 -4.776 -15.923 1.00 97.69 169 ILE A N 1
ATOM 1365 C CA . ILE A 1 169 ? 4.246 -3.333 -15.934 1.00 97.69 169 ILE A CA 1
ATOM 1366 C C . ILE A 1 169 ? 4.941 -2.886 -17.228 1.00 97.69 169 ILE A C 1
ATOM 1368 O O . ILE A 1 169 ? 5.919 -3.476 -17.676 1.00 97.69 169 ILE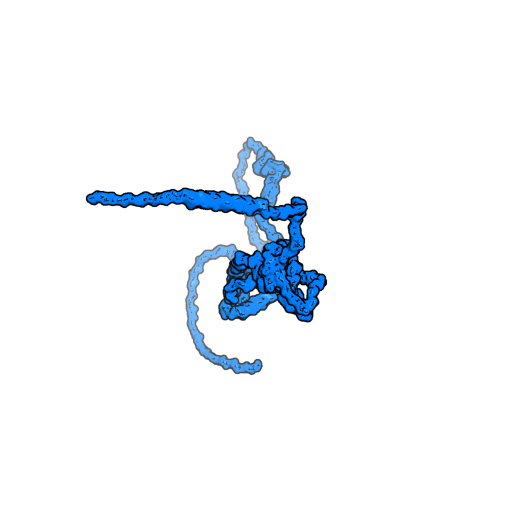 A O 1
ATOM 1372 N N . LYS A 1 170 ? 4.411 -1.830 -17.846 1.00 97.75 170 LYS A N 1
ATOM 1373 C CA . LYS A 1 170 ? 5.004 -1.177 -19.016 1.00 97.75 170 LYS A CA 1
ATOM 1374 C C . LYS A 1 170 ? 4.948 0.324 -18.854 1.00 97.75 170 LYS A C 1
ATOM 1376 O O . LYS A 1 170 ? 3.967 0.847 -18.316 1.00 97.75 170 LYS A O 1
ATOM 1381 N N . GLN A 1 171 ? 5.984 1.004 -19.306 1.00 97.81 171 GLN A N 1
ATOM 1382 C CA . GLN A 1 171 ? 6.013 2.449 -19.398 1.00 97.81 171 GLN A CA 1
ATOM 1383 C C . GLN A 1 171 ? 5.063 2.915 -20.502 1.00 97.81 171 GLN A C 1
ATOM 1385 O O . GLN A 1 171 ? 5.009 2.317 -21.576 1.00 97.81 171 GLN A O 1
ATOM 1390 N N . LYS A 1 172 ? 4.292 3.968 -20.225 1.00 96.38 172 LYS A N 1
ATOM 1391 C CA . LYS A 1 172 ? 3.409 4.591 -21.218 1.00 96.38 172 LYS A CA 1
ATOM 1392 C C . LYS A 1 172 ? 4.178 5.652 -22.000 1.00 96.38 172 LYS A C 1
ATOM 1394 O O . LYS A 1 172 ? 5.033 6.312 -21.425 1.00 96.38 172 LYS A O 1
ATOM 1399 N N . ASP A 1 173 ? 3.797 5.906 -23.251 1.00 92.94 173 ASP A N 1
ATOM 1400 C CA . ASP A 1 173 ? 4.431 6.945 -24.086 1.00 92.94 173 ASP A CA 1
ATOM 1401 C C . ASP A 1 173 ? 4.329 8.361 -23.490 1.00 92.94 173 ASP A C 1
ATOM 1403 O O . ASP A 1 173 ? 5.148 9.229 -23.785 1.00 92.94 173 ASP A O 1
ATOM 1407 N N . SER A 1 174 ? 3.321 8.593 -22.642 1.00 92.31 174 SER A N 1
ATOM 1408 C CA . SER A 1 174 ? 3.105 9.857 -21.935 1.00 92.31 174 SER A CA 1
ATOM 1409 C C . SER A 1 174 ? 3.861 9.975 -20.609 1.00 92.31 174 SER A C 1
ATOM 1411 O O . SER A 1 174 ? 3.866 11.056 -20.032 1.00 92.31 174 SER A O 1
ATOM 1413 N N . GLU A 1 175 ? 4.404 8.876 -20.076 1.00 93.94 175 GLU A N 1
ATOM 1414 C CA . GLU A 1 175 ? 5.084 8.844 -18.777 1.00 93.94 175 GLU A CA 1
ATOM 1415 C C . GLU A 1 175 ? 6.599 8.919 -18.990 1.00 93.94 175 GLU A C 1
ATOM 1417 O O . GLU A 1 175 ? 7.174 8.098 -19.706 1.00 93.94 175 GLU A O 1
ATOM 1422 N N . ASN A 1 176 ? 7.267 9.862 -18.329 1.00 93.31 176 ASN A N 1
ATOM 1423 C CA . ASN A 1 176 ? 8.733 9.852 -18.276 1.00 93.31 176 ASN A CA 1
ATOM 1424 C C . ASN A 1 176 ? 9.253 8.764 -17.310 1.00 93.31 176 ASN A C 1
ATOM 1426 O O . ASN A 1 176 ? 8.493 8.206 -16.510 1.00 93.31 176 ASN A O 1
ATOM 1430 N N . LEU A 1 177 ? 10.561 8.485 -17.347 1.00 95.31 177 LEU A N 1
ATOM 1431 C CA . LEU A 1 177 ? 11.198 7.489 -16.477 1.00 95.31 177 LEU A CA 1
ATOM 1432 C C . LEU A 1 177 ? 10.909 7.706 -14.983 1.00 95.31 177 LEU A C 1
ATOM 1434 O O . LEU A 1 177 ? 10.718 6.738 -14.247 1.00 95.31 177 LEU A O 1
ATOM 1438 N N . HIS A 1 178 ? 10.875 8.960 -14.519 1.00 95.62 178 HIS A N 1
ATOM 1439 C CA . HIS A 1 178 ? 10.583 9.271 -13.119 1.00 95.62 178 HIS A CA 1
ATOM 1440 C C . HIS A 1 178 ? 9.163 8.847 -12.727 1.00 95.62 178 HIS A C 1
ATOM 1442 O O . HIS A 1 178 ? 8.974 8.132 -11.744 1.00 95.62 178 HIS A O 1
ATOM 1448 N N . GLU A 1 179 ? 8.165 9.244 -13.514 1.00 96.31 179 GLU A N 1
ATOM 1449 C CA . GLU A 1 179 ? 6.760 8.894 -13.287 1.00 96.31 179 GLU A CA 1
ATOM 1450 C C . GLU A 1 179 ? 6.544 7.379 -13.352 1.00 96.31 179 GLU A C 1
ATOM 1452 O O . GLU A 1 179 ? 5.833 6.810 -12.516 1.00 96.31 179 GLU A O 1
ATOM 1457 N N . TYR A 1 180 ? 7.206 6.714 -14.301 1.00 97.56 180 TYR A N 1
ATOM 1458 C CA . TYR A 1 180 ? 7.190 5.263 -14.425 1.00 97.56 180 TYR A CA 1
ATOM 1459 C C . TYR A 1 180 ? 7.792 4.569 -13.193 1.00 97.56 180 TYR A C 1
ATOM 1461 O O . TYR A 1 180 ? 7.183 3.650 -12.635 1.00 97.56 180 TYR A O 1
ATOM 1469 N N . TRP A 1 181 ? 8.944 5.048 -12.714 1.00 97.06 181 TRP A N 1
ATOM 1470 C CA . TRP A 1 181 ? 9.599 4.539 -11.510 1.00 97.06 181 TRP A CA 1
ATOM 1471 C C . TRP A 1 181 ? 8.750 4.735 -10.249 1.00 97.06 181 TRP A C 1
ATOM 1473 O O . TRP A 1 181 ? 8.573 3.798 -9.468 1.00 97.06 181 TRP A O 1
ATOM 1483 N N . GLU A 1 182 ? 8.155 5.915 -10.062 1.00 96.56 182 GLU A N 1
ATOM 1484 C CA . GLU A 1 182 ? 7.247 6.178 -8.940 1.00 96.56 182 GLU A CA 1
ATOM 1485 C C . GLU A 1 182 ? 5.999 5.288 -8.987 1.00 96.56 182 GLU A C 1
ATOM 1487 O O . GLU A 1 182 ? 5.562 4.769 -7.954 1.00 96.56 182 GLU A O 1
ATOM 1492 N N . ARG A 1 183 ? 5.435 5.057 -10.180 1.00 96.94 183 ARG A N 1
ATOM 1493 C CA . ARG A 1 183 ? 4.295 4.150 -10.358 1.00 96.94 183 ARG A CA 1
ATOM 1494 C C . ARG A 1 183 ? 4.660 2.710 -10.003 1.00 96.94 183 ARG A C 1
ATOM 1496 O O . ARG A 1 183 ? 3.890 2.056 -9.299 1.00 96.94 183 ARG A O 1
ATOM 1503 N N . PHE A 1 184 ? 5.828 2.236 -10.430 1.00 96.94 184 PHE A N 1
ATOM 1504 C CA . PHE A 1 184 ? 6.325 0.909 -10.070 1.00 96.94 184 PHE A CA 1
ATOM 1505 C C . PHE A 1 184 ? 6.525 0.761 -8.556 1.00 96.94 184 PHE A C 1
ATOM 1507 O O . PHE A 1 184 ? 5.998 -0.174 -7.953 1.00 96.94 184 PHE A O 1
ATOM 1514 N N . LYS A 1 185 ? 7.203 1.720 -7.907 1.00 95.25 185 LYS A N 1
ATOM 1515 C CA . LYS A 1 185 ? 7.392 1.711 -6.446 1.00 95.25 185 LYS A CA 1
ATOM 1516 C C . LYS A 1 185 ? 6.066 1.680 -5.694 1.00 95.25 185 LYS A C 1
ATOM 1518 O O . LYS A 1 185 ? 5.941 0.953 -4.710 1.00 95.25 185 LYS A O 1
ATOM 1523 N N . ARG A 1 186 ? 5.075 2.447 -6.159 1.00 94.38 186 ARG A N 1
ATOM 1524 C CA . ARG A 1 186 ? 3.736 2.473 -5.561 1.00 94.38 186 ARG A CA 1
ATOM 1525 C C . ARG A 1 186 ? 3.054 1.110 -5.651 1.00 94.38 186 ARG A C 1
ATOM 1527 O O . ARG A 1 186 ? 2.543 0.646 -4.640 1.00 94.38 186 ARG A O 1
ATOM 1534 N N . LEU A 1 187 ? 3.110 0.449 -6.810 1.00 94.12 187 LEU A N 1
ATOM 1535 C CA . LEU A 1 187 ? 2.563 -0.902 -6.988 1.00 94.12 187 LEU A CA 1
ATOM 1536 C C . LEU A 1 187 ? 3.199 -1.910 -6.021 1.00 94.12 187 LEU A C 1
ATOM 1538 O O . LEU A 1 187 ? 2.480 -2.637 -5.336 1.00 94.12 187 LEU A O 1
ATOM 1542 N N . CYS A 1 188 ? 4.530 -1.909 -5.902 1.00 94.19 188 CYS A N 1
ATOM 1543 C CA . CYS A 1 188 ? 5.236 -2.778 -4.956 1.00 94.19 188 CYS A CA 1
ATOM 1544 C C . CYS A 1 188 ? 4.857 -2.470 -3.497 1.00 94.19 188 CYS A C 1
ATOM 1546 O O . CYS A 1 188 ? 4.614 -3.382 -2.708 1.00 94.19 188 CYS A O 1
ATOM 1548 N N . ALA A 1 189 ? 4.759 -1.187 -3.134 1.00 92.81 189 ALA A N 1
ATOM 1549 C CA . ALA A 1 189 ? 4.432 -0.758 -1.776 1.00 92.81 189 ALA A CA 1
ATOM 1550 C C . ALA A 1 189 ? 2.996 -1.105 -1.348 1.00 92.81 189 ALA A C 1
ATOM 1552 O O . ALA A 1 189 ? 2.775 -1.348 -0.159 1.00 92.81 189 ALA A O 1
ATOM 1553 N N . SER A 1 190 ? 2.050 -1.154 -2.293 1.00 91.38 190 SER A N 1
ATOM 1554 C CA . SER A 1 190 ? 0.651 -1.518 -2.037 1.00 91.38 190 SER A CA 1
ATOM 1555 C C . SER A 1 190 ? 0.437 -3.010 -1.773 1.00 91.38 190 SER A C 1
ATOM 1557 O O . SER A 1 190 ? -0.605 -3.394 -1.248 1.00 91.38 190 SER A O 1
ATOM 1559 N N . CYS A 1 191 ? 1.413 -3.865 -2.094 1.00 92.06 191 CYS A N 1
ATOM 1560 C CA . CYS A 1 191 ? 1.370 -5.294 -1.785 1.00 92.06 191 CYS A CA 1
ATOM 1561 C C . CYS A 1 191 ? 2.720 -5.779 -1.229 1.00 92.06 191 CYS A C 1
ATOM 1563 O O . CYS A 1 191 ? 3.436 -6.490 -1.930 1.00 92.06 191 CYS A O 1
ATOM 1565 N N . PRO A 1 192 ? 3.077 -5.476 0.035 1.00 86.44 192 PRO A N 1
ATOM 1566 C CA . PRO A 1 192 ? 4.391 -5.825 0.595 1.00 86.44 192 PRO A CA 1
ATOM 1567 C C . PRO A 1 192 ? 4.720 -7.326 0.549 1.00 86.44 192 PRO A C 1
ATOM 1569 O O . PRO A 1 192 ? 5.879 -7.712 0.449 1.00 86.44 192 PRO A O 1
ATOM 1572 N N . GLN A 1 193 ? 3.696 -8.181 0.589 1.00 86.00 193 GLN A N 1
ATOM 1573 C CA . GLN A 1 193 ? 3.819 -9.640 0.513 1.00 86.00 193 GLN A CA 1
ATOM 1574 C C . GLN A 1 193 ? 3.654 -10.169 -0.925 1.00 86.00 193 GLN A C 1
ATOM 1576 O O . GLN A 1 193 ? 3.154 -11.270 -1.142 1.00 86.00 193 GLN A O 1
ATOM 1581 N N . HIS A 1 194 ? 4.046 -9.392 -1.942 1.00 89.69 194 HIS A N 1
ATOM 1582 C CA . HIS A 1 194 ? 3.906 -9.799 -3.346 1.00 89.69 194 HIS A CA 1
ATOM 1583 C C . HIS A 1 194 ? 4.727 -11.057 -3.704 1.00 89.69 194 HIS A C 1
ATOM 1585 O O . HIS A 1 194 ? 4.416 -11.705 -4.699 1.00 89.69 194 HIS A O 1
ATOM 1591 N N . GLY A 1 195 ? 5.752 -11.427 -2.924 1.00 92.12 195 GLY A N 1
ATOM 1592 C CA . GLY A 1 195 ? 6.517 -12.674 -3.113 1.00 92.12 195 GLY A CA 1
ATOM 1593 C C . GLY A 1 195 ? 7.372 -12.719 -4.388 1.00 92.12 195 GLY A C 1
ATOM 1594 O O . GLY A 1 195 ? 7.821 -13.782 -4.801 1.00 92.12 195 GLY A O 1
ATOM 1595 N N . ILE A 1 196 ? 7.590 -11.564 -5.019 1.00 94.44 196 ILE A N 1
ATOM 1596 C CA . ILE A 1 196 ? 8.401 -11.409 -6.236 1.00 94.44 196 ILE A CA 1
ATOM 1597 C C . ILE A 1 196 ? 9.818 -11.064 -5.792 1.00 94.44 196 ILE A C 1
ATOM 1599 O O . ILE A 1 196 ? 9.993 -10.152 -4.985 1.00 94.44 196 ILE A O 1
ATOM 1603 N N . SER A 1 197 ? 10.813 -11.787 -6.304 1.00 94.75 197 SER A N 1
ATOM 1604 C CA . SER A 1 197 ? 12.211 -11.537 -5.957 1.00 94.75 197 SER A CA 1
ATOM 1605 C C . SER A 1 197 ? 12.689 -10.184 -6.482 1.00 94.75 197 SER A C 1
ATOM 1607 O O . SER A 1 197 ? 12.232 -9.701 -7.518 1.00 94.75 197 SER A O 1
ATOM 1609 N N . ASP A 1 198 ? 13.670 -9.593 -5.802 1.00 92.62 198 ASP A N 1
ATOM 1610 C CA . ASP A 1 198 ? 14.270 -8.318 -6.207 1.00 92.62 198 ASP A CA 1
ATOM 1611 C C . ASP A 1 198 ? 14.818 -8.343 -7.636 1.00 92.62 198 ASP A C 1
ATOM 1613 O O . ASP A 1 198 ? 14.662 -7.378 -8.379 1.00 92.62 198 ASP A O 1
ATOM 1617 N N . GLN A 1 199 ? 15.404 -9.469 -8.045 1.00 93.38 199 GLN A N 1
ATOM 1618 C CA . GLN A 1 199 ? 15.868 -9.674 -9.414 1.00 93.38 199 GLN A CA 1
ATOM 1619 C C . GLN A 1 199 ? 14.707 -9.647 -10.418 1.00 93.38 199 GLN A C 1
ATOM 1621 O O . GLN A 1 199 ? 14.799 -8.963 -11.434 1.00 93.38 199 GLN A O 1
ATOM 1626 N N . ALA A 1 200 ? 13.608 -10.352 -10.133 1.00 95.12 200 ALA A N 1
ATOM 1627 C CA . ALA A 1 200 ? 12.443 -10.371 -11.014 1.00 95.12 200 ALA A CA 1
ATOM 1628 C C . ALA A 1 200 ? 11.766 -8.994 -11.090 1.00 95.12 200 ALA A C 1
ATOM 1630 O O . ALA A 1 200 ? 11.368 -8.573 -12.170 1.00 95.12 200 ALA A O 1
ATOM 1631 N N . LEU A 1 201 ? 11.703 -8.251 -9.978 1.00 95.62 201 LEU A N 1
ATOM 1632 C CA . LEU A 1 201 ? 11.212 -6.870 -9.962 1.00 95.62 201 LEU A CA 1
ATOM 1633 C C . LEU A 1 201 ? 11.995 -5.973 -10.931 1.00 95.62 201 LEU A C 1
ATOM 1635 O O . LEU A 1 201 ? 11.392 -5.232 -11.704 1.00 95.62 201 LEU A O 1
ATOM 1639 N N . ILE A 1 202 ? 13.328 -6.056 -10.906 1.00 95.38 202 ILE A N 1
ATOM 1640 C CA . ILE A 1 202 ? 14.185 -5.286 -11.817 1.00 95.38 202 ILE A CA 1
ATOM 1641 C C . ILE A 1 202 ? 13.988 -5.728 -13.264 1.00 95.38 202 ILE A C 1
ATOM 1643 O O . ILE A 1 202 ? 13.893 -4.876 -14.147 1.00 95.38 202 ILE A O 1
ATOM 1647 N N . GLN A 1 203 ? 13.867 -7.035 -13.499 1.00 94.88 203 GLN A N 1
ATOM 1648 C CA . GLN A 1 203 ? 13.629 -7.577 -14.831 1.00 94.88 203 GLN A CA 1
ATOM 1649 C C . GLN A 1 203 ? 12.315 -7.057 -15.427 1.00 94.88 203 GLN A C 1
ATOM 1651 O O . GLN A 1 203 ? 12.335 -6.483 -16.513 1.00 94.88 203 GLN A O 1
ATOM 1656 N N . TYR A 1 204 ? 11.194 -7.180 -14.708 1.00 96.69 204 TYR A N 1
ATOM 1657 C CA . TYR A 1 204 ? 9.893 -6.701 -15.186 1.00 96.69 204 TYR A CA 1
ATOM 1658 C C . TYR A 1 204 ? 9.894 -5.192 -15.433 1.00 96.69 204 TYR A C 1
ATOM 1660 O O . TYR A 1 204 ? 9.389 -4.729 -16.454 1.00 96.69 204 TYR A O 1
ATOM 1668 N N . PHE A 1 205 ? 10.518 -4.419 -14.538 1.00 96.81 205 PHE A N 1
ATOM 1669 C CA . PHE A 1 205 ? 10.657 -2.979 -14.726 1.00 96.81 205 PHE A CA 1
ATOM 1670 C C . PHE A 1 205 ? 11.408 -2.645 -16.024 1.00 96.81 205 PHE A C 1
ATOM 1672 O O . PHE A 1 205 ? 10.913 -1.850 -16.827 1.00 96.81 205 PHE A O 1
ATOM 1679 N N . TYR A 1 206 ? 12.568 -3.275 -16.244 1.00 95.31 206 TYR A N 1
ATOM 1680 C CA . TYR A 1 206 ? 13.432 -3.046 -17.405 1.00 95.31 206 TYR A CA 1
ATOM 1681 C C . TYR A 1 206 ? 12.794 -3.507 -18.726 1.00 95.31 206 TYR A C 1
ATOM 1683 O O . TYR A 1 206 ? 12.850 -2.793 -19.732 1.00 95.31 206 TYR A O 1
ATOM 1691 N N . GLU A 1 207 ? 12.131 -4.665 -18.729 1.00 95.62 207 GLU A N 1
ATOM 1692 C CA . GLU A 1 207 ? 11.366 -5.169 -19.877 1.00 95.62 207 GLU A CA 1
ATOM 1693 C C . GLU A 1 207 ? 10.176 -4.270 -20.235 1.00 95.62 207 GLU A C 1
ATOM 1695 O O . GLU A 1 207 ? 9.789 -4.192 -21.405 1.00 95.62 207 GLU A O 1
ATOM 1700 N N . GLY A 1 208 ? 9.624 -3.567 -19.246 1.00 96.81 208 GLY A N 1
ATOM 1701 C CA . GLY A 1 208 ? 8.544 -2.607 -19.422 1.00 96.81 208 GLY A CA 1
ATOM 1702 C C . GLY A 1 208 ? 8.973 -1.232 -19.941 1.00 96.81 208 GLY A C 1
ATOM 1703 O O . GLY A 1 208 ? 8.108 -0.480 -20.386 1.00 96.81 208 GLY A O 1
ATOM 1704 N N . LEU A 1 209 ? 10.267 -0.887 -19.916 1.00 96.81 209 LEU A N 1
ATOM 1705 C CA . LEU A 1 209 ? 10.767 0.419 -20.378 1.00 96.81 209 LEU A CA 1
ATOM 1706 C C . LEU A 1 209 ? 10.549 0.638 -21.875 1.00 96.81 209 LEU A C 1
ATOM 1708 O O . LEU A 1 209 ? 10.665 -0.300 -22.673 1.00 96.81 209 LEU A O 1
ATOM 1712 N N . LEU A 1 210 ? 10.367 1.903 -22.264 1.00 96.19 210 LEU A N 1
ATOM 1713 C CA . LEU A 1 210 ? 10.400 2.310 -23.666 1.00 96.19 210 LEU A CA 1
ATOM 1714 C C . LEU A 1 210 ? 11.773 2.007 -24.299 1.00 96.19 210 LEU A C 1
ATOM 1716 O O . LEU A 1 210 ? 12.804 2.101 -23.625 1.00 96.19 210 LEU A O 1
ATOM 1720 N N . PRO A 1 211 ? 11.842 1.705 -25.614 1.00 95.06 211 PRO A N 1
ATOM 1721 C CA . PRO A 1 211 ? 13.093 1.298 -26.258 1.00 95.06 211 PRO A CA 1
ATOM 1722 C C . PRO A 1 211 ? 14.240 2.303 -26.112 1.00 95.06 211 PRO A C 1
ATOM 1724 O O . PRO A 1 211 ? 15.398 1.903 -26.009 1.00 95.06 211 PRO A O 1
ATOM 1727 N N . MET A 1 212 ? 13.942 3.608 -26.118 1.00 91.94 212 MET A N 1
ATOM 1728 C CA . MET A 1 212 ? 14.969 4.637 -25.943 1.00 91.94 212 MET A CA 1
ATOM 1729 C C . MET A 1 212 ? 15.497 4.675 -24.510 1.00 91.94 212 MET A C 1
ATOM 1731 O O . MET A 1 212 ? 16.710 4.682 -24.313 1.00 91.94 212 MET A O 1
ATOM 1735 N N . GLU A 1 213 ? 14.610 4.647 -23.517 1.00 93.31 213 GLU A N 1
ATOM 1736 C CA . GLU A 1 213 ? 15.013 4.652 -22.110 1.00 93.31 213 GLU A CA 1
ATOM 1737 C C . GLU A 1 213 ? 15.811 3.406 -21.746 1.00 93.31 213 GLU A C 1
ATOM 1739 O O . GLU A 1 213 ? 16.819 3.509 -21.053 1.00 93.31 213 GLU A O 1
ATOM 1744 N N . ARG A 1 214 ? 15.434 2.250 -22.302 1.00 94.56 214 ARG A N 1
ATOM 1745 C CA . ARG A 1 214 ? 16.187 1.004 -22.149 1.00 94.56 214 ARG A CA 1
ATOM 1746 C C . ARG A 1 214 ? 17.625 1.135 -22.654 1.00 94.56 214 ARG A C 1
ATOM 1748 O O . ARG A 1 214 ? 18.556 0.809 -21.926 1.00 94.56 214 ARG A O 1
ATOM 1755 N N . ARG A 1 215 ? 17.818 1.682 -23.862 1.00 93.38 215 ARG A N 1
ATOM 1756 C CA . ARG A 1 215 ? 19.159 1.920 -24.429 1.00 93.38 215 ARG A CA 1
ATOM 1757 C C . ARG A 1 215 ? 19.976 2.903 -23.597 1.00 93.38 215 ARG A C 1
ATOM 1759 O O . ARG A 1 215 ? 21.159 2.668 -23.374 1.00 93.38 215 ARG A O 1
ATOM 1766 N N . MET A 1 216 ? 19.355 3.992 -23.143 1.00 92.25 216 MET A N 1
ATOM 1767 C CA . MET A 1 216 ? 20.012 4.967 -22.268 1.00 92.25 216 MET A CA 1
ATOM 1768 C C . MET A 1 216 ? 20.431 4.329 -20.945 1.00 92.25 216 MET A C 1
ATOM 1770 O O . MET A 1 216 ? 21.516 4.608 -20.440 1.00 92.25 216 MET A O 1
ATOM 1774 N N . MET A 1 217 ? 19.587 3.448 -20.412 1.00 93.31 217 MET A N 1
ATOM 1775 C CA . MET A 1 217 ? 19.861 2.720 -19.186 1.00 93.31 217 MET A CA 1
ATOM 1776 C C . MET A 1 217 ? 21.034 1.758 -19.354 1.00 93.31 217 MET A C 1
ATOM 1778 O O . MET A 1 217 ? 21.944 1.792 -18.534 1.00 93.31 217 MET A O 1
ATOM 1782 N N . ASP A 1 218 ? 21.079 0.985 -20.440 1.00 94.00 218 ASP A N 1
ATOM 1783 C CA . ASP A 1 218 ? 22.205 0.093 -20.737 1.00 94.00 218 ASP A CA 1
ATOM 1784 C C . ASP A 1 218 ? 23.518 0.868 -20.941 1.00 94.00 218 ASP A C 1
ATOM 1786 O O . ASP A 1 218 ? 24.555 0.530 -20.363 1.00 94.00 218 ASP A O 1
ATOM 1790 N N . ALA A 1 219 ? 23.475 1.972 -21.692 1.00 92.88 219 ALA A N 1
ATOM 1791 C CA . ALA A 1 219 ? 24.638 2.834 -21.893 1.00 92.88 219 ALA A CA 1
ATOM 1792 C C . ALA A 1 219 ? 25.178 3.384 -20.561 1.00 92.88 219 ALA A C 1
ATOM 1794 O O . ALA A 1 219 ? 26.377 3.295 -20.301 1.00 92.88 219 ALA A O 1
ATOM 1795 N N . ALA A 1 220 ? 24.298 3.881 -19.684 1.00 91.06 220 ALA A N 1
ATOM 1796 C CA . ALA A 1 220 ? 24.672 4.352 -18.349 1.00 91.06 220 ALA A CA 1
ATOM 1797 C C . ALA A 1 220 ? 25.172 3.218 -17.436 1.00 91.06 220 ALA A C 1
ATOM 1799 O O . ALA A 1 220 ? 25.977 3.440 -16.533 1.00 91.06 220 ALA A O 1
ATOM 1800 N N . SER A 1 221 ? 24.707 1.991 -17.673 1.00 92.50 221 SER A N 1
ATOM 1801 C CA . SER A 1 221 ? 25.115 0.813 -16.916 1.00 92.50 221 SER A CA 1
ATOM 1802 C C . SER A 1 221 ? 26.513 0.298 -17.303 1.00 92.50 221 SER A C 1
ATOM 1804 O O . SER A 1 221 ? 27.141 -0.393 -16.491 1.00 92.50 221 SER A O 1
ATOM 1806 N N . GLY A 1 222 ? 27.013 0.681 -18.487 1.00 89.25 222 GLY A N 1
ATOM 1807 C CA . GLY A 1 222 ? 28.249 0.171 -19.089 1.00 89.25 222 GLY A CA 1
ATOM 1808 C C . GLY A 1 222 ? 28.057 -1.148 -19.849 1.00 89.25 222 GLY A C 1
ATOM 1809 O O . GLY A 1 222 ? 29.003 -1.918 -19.991 1.00 89.25 222 GLY A O 1
ATOM 1810 N N . GLY A 1 223 ? 26.832 -1.446 -20.290 1.00 88.44 223 GLY A N 1
ATOM 1811 C CA . GLY A 1 223 ? 26.441 -2.732 -20.871 1.00 88.44 223 GLY A CA 1
ATOM 1812 C C . GLY A 1 223 ? 24.979 -3.058 -20.567 1.00 88.44 223 GLY A C 1
ATOM 1813 O O . GLY A 1 223 ? 24.210 -2.179 -20.201 1.00 88.44 223 GLY A O 1
ATOM 1814 N N . ALA A 1 224 ? 24.565 -4.317 -20.691 1.00 87.19 224 ALA A N 1
ATOM 1815 C CA . ALA A 1 224 ? 23.196 -4.692 -20.335 1.00 87.19 224 ALA A CA 1
ATOM 1816 C C . ALA A 1 224 ? 22.976 -4.584 -18.813 1.00 87.19 224 ALA A C 1
ATOM 1818 O O . ALA A 1 224 ? 23.756 -5.155 -18.044 1.00 87.19 224 ALA A O 1
ATOM 1819 N N . ILE A 1 225 ? 21.904 -3.912 -18.367 1.00 86.88 225 ILE A N 1
ATOM 1820 C CA . ILE A 1 225 ? 21.635 -3.734 -16.923 1.00 86.88 225 ILE A CA 1
ATOM 1821 C C . ILE A 1 225 ? 21.492 -5.065 -16.171 1.00 86.88 225 ILE A C 1
ATOM 1823 O O . ILE A 1 225 ? 21.819 -5.146 -14.989 1.00 86.88 225 ILE A O 1
ATOM 1827 N N . VAL A 1 226 ? 21.056 -6.122 -16.861 1.00 83.50 226 VAL A N 1
ATOM 1828 C CA . VAL A 1 226 ? 20.907 -7.478 -16.307 1.00 83.50 226 VAL A CA 1
ATOM 1829 C C . VAL A 1 226 ? 22.229 -8.074 -15.807 1.00 83.50 226 VAL A C 1
ATOM 1831 O O . VAL A 1 226 ? 22.212 -9.023 -15.031 1.00 83.50 226 VAL A O 1
ATOM 1834 N N . ASN A 1 227 ? 23.372 -7.499 -16.201 1.00 87.00 227 ASN A N 1
ATOM 1835 C CA . ASN A 1 227 ? 24.695 -7.882 -15.706 1.00 87.00 227 ASN A CA 1
ATOM 1836 C C . ASN A 1 227 ? 25.070 -7.190 -14.381 1.00 87.00 227 ASN A C 1
ATOM 1838 O O . ASN A 1 227 ? 26.141 -7.455 -13.834 1.00 87.00 227 ASN A O 1
ATOM 1842 N N . LYS A 1 228 ? 24.234 -6.282 -13.859 1.00 90.19 228 LYS A N 1
ATOM 1843 C CA . LYS A 1 228 ? 24.425 -5.662 -12.542 1.00 90.19 228 LYS A CA 1
ATOM 1844 C C . LYS A 1 228 ? 23.760 -6.484 -11.443 1.00 90.19 228 LYS A C 1
ATOM 1846 O O . LYS A 1 228 ? 22.798 -7.214 -11.661 1.00 90.19 228 LYS A O 1
ATOM 1851 N N . THR A 1 229 ? 24.248 -6.303 -10.218 1.00 93.00 229 THR A N 1
ATOM 1852 C CA . THR A 1 229 ? 23.543 -6.796 -9.031 1.00 93.00 229 THR A CA 1
ATOM 1853 C C . THR A 1 229 ? 22.181 -6.097 -8.903 1.00 93.00 229 THR A C 1
ATOM 1855 O O . THR A 1 229 ? 22.063 -4.936 -9.306 1.00 93.00 229 THR A O 1
ATOM 1858 N N . PRO A 1 230 ? 21.156 -6.735 -8.302 1.00 92.31 230 PRO A N 1
ATOM 1859 C CA . PRO A 1 230 ? 19.846 -6.104 -8.116 1.00 92.31 230 PRO A CA 1
ATOM 1860 C C . PRO A 1 230 ? 19.923 -4.754 -7.393 1.00 92.31 230 PRO A C 1
ATOM 1862 O O . PRO A 1 230 ? 19.233 -3.810 -7.771 1.00 92.31 230 PRO A O 1
ATOM 1865 N N . GLN A 1 231 ? 20.811 -4.638 -6.400 1.00 93.44 231 GLN A N 1
ATOM 1866 C CA . GLN A 1 231 ? 21.055 -3.378 -5.701 1.00 93.44 231 GLN A CA 1
ATOM 1867 C C . GLN A 1 231 ? 21.655 -2.321 -6.637 1.00 93.44 231 GLN A C 1
ATOM 1869 O O . GLN A 1 231 ? 21.105 -1.233 -6.754 1.00 93.44 231 GLN A O 1
ATOM 1874 N N . GLY A 1 232 ? 22.717 -2.659 -7.377 1.00 94.00 232 GLY A N 1
ATOM 1875 C CA . GLY A 1 232 ? 23.340 -1.721 -8.313 1.00 94.00 232 GLY A CA 1
ATOM 1876 C C . GLY A 1 232 ? 22.407 -1.293 -9.451 1.00 94.00 232 GLY A C 1
ATOM 1877 O O . GLY A 1 232 ? 22.474 -0.153 -9.906 1.00 94.00 232 GLY A O 1
ATOM 1878 N N . ALA A 1 233 ? 21.510 -2.178 -9.894 1.00 95.12 233 ALA A N 1
ATOM 1879 C CA . ALA A 1 233 ? 20.467 -1.840 -10.857 1.00 95.12 233 ALA A CA 1
ATOM 1880 C C . ALA A 1 233 ? 19.431 -0.875 -10.258 1.00 95.12 233 ALA A C 1
ATOM 1882 O O . ALA A 1 233 ? 19.089 0.114 -10.902 1.00 95.12 233 ALA A O 1
ATOM 1883 N N . ARG A 1 234 ? 18.971 -1.108 -9.019 1.00 95.00 234 ARG A N 1
ATOM 1884 C CA . ARG A 1 234 ? 18.060 -0.189 -8.311 1.00 95.00 234 ARG A CA 1
ATOM 1885 C C . ARG A 1 234 ? 18.664 1.191 -8.118 1.00 95.00 234 ARG A C 1
ATOM 1887 O O . ARG A 1 234 ? 17.979 2.181 -8.368 1.00 95.00 234 ARG A O 1
ATOM 1894 N N . ASP A 1 235 ? 19.922 1.251 -7.699 1.00 95.56 235 ASP A N 1
ATOM 1895 C CA . ASP A 1 235 ? 20.621 2.515 -7.477 1.00 95.56 235 ASP A CA 1
ATOM 1896 C C . ASP A 1 235 ? 20.730 3.297 -8.791 1.00 95.56 235 ASP A C 1
ATOM 1898 O O . ASP A 1 235 ? 20.361 4.469 -8.841 1.00 95.56 235 ASP A O 1
ATOM 1902 N N . LEU A 1 236 ? 21.108 2.624 -9.886 1.00 95.06 236 LEU A N 1
ATOM 1903 C CA . LEU A 1 236 ? 21.144 3.228 -11.220 1.00 95.06 236 LEU A CA 1
ATOM 1904 C C . LEU A 1 236 ? 19.766 3.734 -11.669 1.00 95.06 236 LEU A C 1
ATOM 1906 O O . LEU A 1 236 ? 19.659 4.874 -12.117 1.00 95.06 236 LEU A O 1
ATOM 1910 N N . ILE A 1 237 ? 18.714 2.915 -11.544 1.00 95.31 237 ILE A N 1
ATOM 1911 C CA . ILE A 1 237 ? 17.338 3.303 -11.896 1.00 95.31 237 ILE A CA 1
ATOM 1912 C C . ILE A 1 237 ? 16.921 4.537 -11.095 1.00 95.31 237 ILE A C 1
ATOM 1914 O O . ILE A 1 237 ? 16.392 5.486 -11.668 1.00 95.31 237 ILE A O 1
ATOM 1918 N N . SER A 1 238 ? 17.201 4.554 -9.791 1.00 95.69 238 SER A N 1
ATOM 1919 C CA . SER A 1 238 ? 16.900 5.681 -8.909 1.00 95.69 238 SER A CA 1
ATOM 1920 C C . SER A 1 238 ? 17.615 6.959 -9.360 1.00 95.69 238 SER A C 1
ATOM 1922 O O . SER A 1 238 ? 16.978 8.002 -9.511 1.00 95.69 238 SER A O 1
ATOM 1924 N N . THR A 1 239 ? 18.916 6.880 -9.661 1.00 95.19 239 THR A N 1
ATOM 1925 C CA . THR A 1 239 ? 19.692 8.017 -10.176 1.00 95.19 239 THR A CA 1
ATOM 1926 C C . THR A 1 239 ? 19.159 8.507 -11.522 1.00 95.19 239 THR A C 1
ATOM 1928 O O . THR A 1 239 ? 18.975 9.708 -11.713 1.00 95.19 239 THR A O 1
ATOM 1931 N N . MET A 1 240 ? 18.867 7.603 -12.458 1.00 93.94 240 MET A N 1
ATOM 1932 C CA . MET A 1 240 ? 18.341 7.977 -13.772 1.00 93.94 240 MET A CA 1
ATOM 1933 C C . MET A 1 240 ? 16.937 8.578 -13.690 1.00 93.94 240 MET A C 1
ATOM 1935 O O . MET A 1 240 ? 16.653 9.552 -14.385 1.00 93.94 240 MET A O 1
ATOM 1939 N N . ALA A 1 241 ? 16.076 8.050 -12.821 1.00 94.62 241 ALA A N 1
ATOM 1940 C CA . ALA A 1 241 ? 14.762 8.616 -12.547 1.00 94.62 241 ALA A CA 1
ATOM 1941 C C . ALA A 1 241 ? 14.876 10.025 -11.943 1.00 94.62 241 ALA A C 1
ATOM 1943 O O . ALA A 1 241 ? 14.163 10.928 -12.370 1.00 94.62 241 ALA A O 1
ATOM 1944 N N . ALA A 1 242 ? 15.798 10.254 -11.002 1.00 93.00 242 ALA A N 1
ATOM 1945 C CA . ALA A 1 242 ? 16.047 11.587 -10.449 1.00 93.00 242 ALA A CA 1
ATOM 1946 C C . ALA A 1 242 ? 16.545 12.572 -11.524 1.00 93.00 242 ALA A C 1
ATOM 1948 O O . ALA A 1 242 ? 16.030 13.686 -11.634 1.00 93.00 242 ALA A O 1
ATOM 1949 N N . ASN A 1 243 ? 17.471 12.139 -12.384 1.00 91.56 243 ASN A N 1
ATOM 1950 C CA . ASN A 1 243 ? 17.956 12.945 -13.508 1.00 91.56 243 ASN A CA 1
ATOM 1951 C C . ASN A 1 243 ? 16.834 13.261 -14.509 1.00 91.56 243 ASN A C 1
ATOM 1953 O O . ASN A 1 243 ? 16.735 14.384 -14.998 1.00 91.56 243 ASN A O 1
ATOM 1957 N N . SER A 1 244 ? 15.957 12.293 -14.790 1.00 89.75 244 SER A N 1
ATOM 1958 C CA . SER A 1 244 ? 14.780 12.482 -15.643 1.00 89.75 244 SER A CA 1
ATOM 1959 C C . SER A 1 244 ? 13.770 13.457 -15.032 1.00 89.75 244 SER A C 1
ATOM 1961 O O . SER A 1 244 ? 13.135 14.195 -15.771 1.00 89.75 244 SER A O 1
ATOM 1963 N N . GLN A 1 245 ? 13.642 13.538 -13.709 1.00 88.62 245 GLN A N 1
ATOM 1964 C CA . GLN A 1 245 ? 12.791 14.551 -13.080 1.00 88.62 245 GLN A CA 1
ATOM 1965 C C . GLN A 1 245 ? 13.362 15.969 -13.237 1.00 88.62 245 GLN A C 1
ATOM 1967 O O . GLN A 1 245 ? 12.610 16.923 -13.417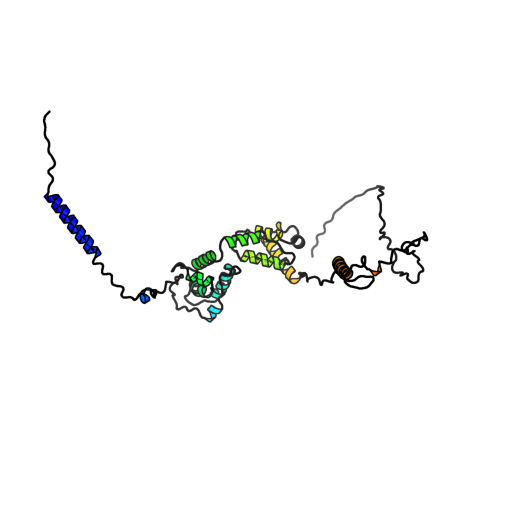 1.00 88.62 245 GLN A O 1
ATOM 1972 N N . GLN A 1 246 ? 14.688 16.106 -13.152 1.00 84.06 246 GLN A N 1
ATOM 1973 C CA . GLN A 1 246 ? 15.378 17.399 -13.208 1.00 84.06 246 GLN A CA 1
ATOM 1974 C C . GLN A 1 246 ? 15.531 17.939 -14.633 1.00 84.06 246 GLN A C 1
ATOM 1976 O O . GLN A 1 246 ? 15.384 19.138 -14.857 1.00 84.06 246 GLN A O 1
ATOM 1981 N N . PHE A 1 247 ? 15.832 17.059 -15.589 1.00 78.19 247 PHE A N 1
ATOM 1982 C CA . PHE A 1 247 ? 16.189 17.421 -16.966 1.00 78.19 247 PHE A CA 1
ATOM 1983 C C . PHE A 1 247 ? 15.307 16.743 -18.014 1.00 78.19 247 PHE A C 1
ATOM 1985 O O . PHE A 1 247 ? 15.559 16.864 -19.213 1.00 78.19 247 PHE A O 1
ATOM 1992 N N . GLY A 1 248 ? 14.289 15.996 -17.589 1.00 63.91 248 GLY A N 1
ATOM 1993 C CA . GLY A 1 248 ? 13.356 15.363 -18.503 1.00 63.91 248 GLY A CA 1
ATOM 1994 C C . GLY A 1 248 ? 12.568 16.421 -19.243 1.00 63.91 248 GLY A C 1
ATOM 1995 O O . GLY A 1 248 ? 11.885 17.255 -18.649 1.00 63.91 248 GLY A O 1
ATOM 1996 N N . PHE A 1 249 ? 12.625 16.349 -20.565 1.00 59.38 249 PHE A N 1
ATOM 1997 C CA . PHE A 1 249 ? 11.639 17.011 -21.388 1.00 59.38 249 PHE A CA 1
ATOM 1998 C C . PHE A 1 249 ? 10.288 16.398 -21.012 1.00 59.38 249 PHE A C 1
ATOM 2000 O O . PHE A 1 249 ? 10.008 15.248 -21.355 1.00 59.38 249 PHE A O 1
ATOM 2007 N N . ARG A 1 250 ? 9.415 17.162 -20.336 1.00 53.84 250 ARG A N 1
ATOM 2008 C CA . ARG A 1 250 ? 7.990 16.973 -20.613 1.00 53.84 250 ARG A CA 1
ATOM 2009 C C . ARG A 1 250 ? 7.909 17.037 -22.131 1.00 53.84 250 ARG A C 1
ATOM 2011 O O . ARG A 1 250 ? 8.441 17.980 -22.722 1.00 53.84 250 ARG A O 1
ATOM 2018 N N . GLN A 1 251 ? 7.305 16.039 -22.766 1.00 53.19 251 GLN A N 1
ATOM 2019 C CA . GLN A 1 251 ? 6.690 16.310 -24.053 1.00 53.19 251 GLN A CA 1
ATOM 2020 C C . GLN A 1 251 ? 5.663 17.405 -23.752 1.00 53.19 251 GLN A C 1
ATOM 2022 O O . GLN A 1 251 ? 4.523 17.128 -23.390 1.00 53.19 251 GLN A O 1
ATOM 2027 N N . GLU A 1 252 ? 6.111 18.663 -23.786 1.00 42.41 252 GLU A N 1
ATOM 2028 C CA . GLU A 1 252 ? 5.257 19.794 -24.081 1.00 42.41 252 GLU A CA 1
ATOM 2029 C C . GLU A 1 252 ? 4.394 19.295 -25.230 1.00 42.41 252 GLU A C 1
ATOM 2031 O O . GLU A 1 252 ? 4.978 18.793 -26.203 1.00 42.41 252 GLU A O 1
ATOM 2036 N N . PRO A 1 253 ? 3.049 19.319 -25.115 1.00 44.47 253 PRO A N 1
ATOM 2037 C CA . PRO A 1 253 ? 2.220 19.018 -26.262 1.00 44.47 253 PRO A CA 1
ATOM 2038 C C . PRO A 1 253 ? 2.750 19.966 -27.311 1.00 44.47 253 PRO A C 1
ATOM 2040 O O . PRO A 1 253 ? 2.705 21.184 -27.110 1.00 44.47 253 PRO A O 1
ATOM 2043 N N . SER A 1 254 ? 3.410 19.391 -28.318 1.00 47.62 254 SER A N 1
ATOM 2044 C CA . SER A 1 254 ? 4.135 20.127 -29.333 1.00 47.62 254 SER A CA 1
ATOM 2045 C C . SER A 1 254 ? 3.241 21.292 -29.675 1.00 47.62 254 SER A C 1
ATOM 2047 O O . SER A 1 254 ? 2.057 21.069 -29.945 1.00 47.62 254 SER A O 1
ATOM 2049 N N . ARG A 1 255 ? 3.740 22.529 -29.523 1.00 49.59 255 ARG A N 1
ATOM 2050 C CA . ARG A 1 255 ? 3.040 23.692 -30.060 1.00 49.59 255 ARG A CA 1
ATOM 2051 C C . ARG A 1 255 ? 2.753 23.295 -31.492 1.00 49.59 255 ARG A C 1
ATOM 2053 O O . ARG A 1 255 ? 3.667 23.276 -32.313 1.00 49.59 255 ARG A O 1
ATOM 2060 N N . ARG A 1 256 ? 1.519 22.850 -31.734 1.00 47.25 256 ARG A N 1
ATOM 2061 C CA . ARG A 1 256 ? 1.036 22.469 -33.038 1.00 47.25 256 ARG A CA 1
ATOM 2062 C C . ARG A 1 256 ? 1.068 23.799 -33.754 1.00 47.25 256 ARG A C 1
ATOM 2064 O O . ARG A 1 256 ? 0.144 24.596 -33.649 1.00 47.25 256 ARG A O 1
ATOM 2071 N N . VAL A 1 257 ? 2.167 24.076 -34.446 1.00 46.59 257 VAL A N 1
ATOM 2072 C CA . VAL A 1 257 ? 2.017 24.731 -35.730 1.00 46.59 257 VAL A CA 1
ATOM 2073 C C . VAL A 1 257 ? 1.046 23.800 -36.425 1.00 46.59 257 VAL A C 1
ATOM 2075 O O . VAL A 1 257 ? 1.370 22.626 -36.587 1.00 46.59 257 VAL A O 1
ATOM 2078 N N . ASN A 1 258 ? -0.198 24.252 -36.601 1.00 48.19 258 ASN A N 1
ATOM 2079 C CA . ASN A 1 258 ? -1.234 23.463 -37.241 1.00 48.19 258 ASN A CA 1
ATOM 2080 C C . ASN A 1 258 ? -0.650 22.984 -38.566 1.00 48.19 258 ASN A C 1
ATOM 2082 O O . ASN A 1 258 ? -0.604 23.743 -39.532 1.00 48.19 258 ASN A O 1
ATOM 2086 N N . GLU A 1 259 ? -0.175 21.744 -38.599 1.00 53.12 259 GLU A N 1
ATOM 2087 C CA . GLU A 1 259 ? 0.045 21.042 -39.839 1.00 53.12 259 GLU A CA 1
ATOM 2088 C C . GLU A 1 259 ? -1.365 20.791 -40.340 1.00 53.12 259 GLU A C 1
ATOM 2090 O O . GLU A 1 259 ? -2.081 19.892 -39.893 1.00 53.12 259 GLU A O 1
ATOM 2095 N N . VAL A 1 260 ? -1.839 21.740 -41.142 1.00 52.28 260 VAL A N 1
ATOM 2096 C CA . VAL A 1 260 ? -3.119 21.618 -41.800 1.00 52.28 260 VAL A CA 1
ATOM 2097 C C . VAL A 1 260 ? -2.943 20.455 -42.760 1.00 52.28 260 VAL A C 1
ATOM 2099 O O . VAL A 1 260 ? -2.330 20.603 -43.813 1.00 52.28 260 VAL A O 1
ATOM 2102 N N . SER A 1 261 ? -3.418 19.279 -42.346 1.00 56.78 261 SER A N 1
ATOM 2103 C CA . SER A 1 261 ? -3.487 18.109 -43.210 1.00 56.78 261 SER A CA 1
ATOM 2104 C C . SER A 1 261 ? -4.163 18.536 -44.505 1.00 56.78 261 SER A C 1
ATOM 2106 O O . SER A 1 261 ? -5.286 19.045 -44.468 1.00 56.78 261 SER A O 1
ATOM 2108 N N . VAL A 1 262 ? -3.475 18.362 -45.633 1.00 57.84 262 VAL A N 1
ATOM 2109 C CA . VAL A 1 262 ? -3.957 18.775 -46.962 1.00 57.84 262 VAL A CA 1
ATOM 2110 C C . VAL A 1 262 ? -5.334 18.160 -47.244 1.00 57.84 262 VAL A C 1
ATOM 2112 O O . VAL A 1 262 ? -6.215 18.838 -47.765 1.00 57.84 262 VAL A O 1
ATOM 2115 N N . SER A 1 263 ? -5.581 16.954 -46.721 1.00 61.38 263 SER A N 1
ATOM 2116 C CA . SER A 1 263 ? -6.884 16.284 -46.776 1.00 61.38 263 SER A CA 1
ATOM 2117 C C . SER A 1 263 ? -8.015 17.045 -46.067 1.00 61.38 263 SER A C 1
ATOM 2119 O O . SER A 1 263 ? -9.137 17.076 -46.555 1.00 61.38 263 SER A O 1
ATOM 2121 N N . SER A 1 264 ? -7.741 17.736 -44.953 1.00 62.97 264 SER A N 1
ATOM 2122 C CA . SER A 1 264 ? -8.760 18.512 -44.227 1.00 62.97 264 SER A CA 1
ATOM 2123 C C . SER A 1 264 ? -9.126 19.820 -44.940 1.00 62.97 264 SER A C 1
ATOM 2125 O O . SER A 1 264 ? -10.223 20.345 -44.730 1.00 62.97 264 SER A O 1
ATOM 2127 N N . LEU A 1 265 ? -8.233 20.353 -45.782 1.00 62.31 265 LEU A N 1
ATOM 2128 C CA . LEU A 1 265 ? -8.547 21.472 -46.677 1.00 62.31 265 LEU A CA 1
ATOM 2129 C C . LEU A 1 265 ? -9.293 21.002 -47.925 1.00 62.31 265 LEU A C 1
ATOM 2131 O O . LEU A 1 265 ? -10.234 21.679 -48.331 1.00 62.31 265 LEU A O 1
ATOM 2135 N N . GLU A 1 266 ? -8.924 19.853 -48.490 1.00 65.56 266 GLU A N 1
ATOM 2136 C CA . GLU A 1 266 ? -9.632 19.242 -49.622 1.00 65.56 266 GLU A CA 1
ATOM 2137 C C . GLU A 1 266 ? -11.083 18.900 -49.258 1.00 65.56 266 GLU A C 1
ATOM 2139 O O . GLU A 1 266 ? -11.994 19.260 -49.999 1.00 65.56 266 GLU A O 1
ATOM 2144 N N . ASP A 1 267 ? -11.333 18.335 -48.073 1.00 65.06 267 ASP A N 1
ATOM 2145 C CA . ASP A 1 267 ? -12.693 18.034 -47.605 1.00 65.06 267 ASP A CA 1
ATOM 2146 C C . ASP A 1 267 ? -13.541 19.301 -47.401 1.00 65.06 267 ASP A C 1
ATOM 2148 O O . ASP A 1 267 ? -14.726 19.331 -47.742 1.00 65.06 267 ASP A O 1
ATOM 2152 N N . LYS A 1 268 ? -12.937 20.385 -46.892 1.00 69.00 268 LYS A N 1
ATOM 2153 C CA . LYS A 1 268 ? -13.620 21.680 -46.719 1.00 69.00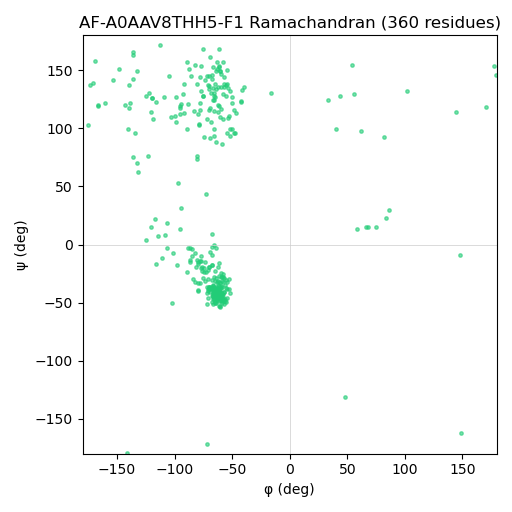 268 LYS A CA 1
ATOM 2154 C C . LYS A 1 268 ? -13.873 22.390 -48.051 1.00 69.00 268 LYS A C 1
ATOM 2156 O O . LYS A 1 268 ? -14.924 23.008 -48.211 1.00 69.00 268 LYS A O 1
ATOM 2161 N N . LEU A 1 269 ? -12.948 22.289 -49.008 1.00 65.69 269 LEU A N 1
ATOM 2162 C CA . LEU A 1 269 ? -13.138 22.795 -50.370 1.00 65.69 269 LEU A CA 1
ATOM 2163 C C . LEU A 1 269 ? -14.232 22.012 -51.096 1.00 65.69 269 LEU A C 1
ATOM 2165 O O . LEU A 1 269 ? -15.115 22.630 -51.682 1.00 65.69 269 LEU A O 1
ATOM 2169 N N . ASN A 1 270 ? -14.254 20.684 -50.992 1.00 63.44 270 ASN A N 1
ATOM 2170 C CA . ASN A 1 270 ? -15.305 19.857 -51.585 1.00 63.44 270 ASN A CA 1
ATOM 2171 C C . ASN A 1 270 ? -16.687 20.175 -50.992 1.00 63.44 270 ASN A C 1
ATOM 2173 O O . ASN A 1 270 ? -17.660 20.290 -51.736 1.00 63.44 270 ASN A O 1
ATOM 2177 N N . GLN A 1 271 ? -16.780 20.423 -49.680 1.00 62.88 271 GLN A N 1
ATOM 2178 C CA . GLN A 1 271 ? -18.032 20.857 -49.050 1.00 62.88 271 GLN A CA 1
ATOM 2179 C C . GLN A 1 271 ? -18.500 22.231 -49.554 1.00 62.88 271 GLN A C 1
ATOM 2181 O O . GLN A 1 271 ? -19.672 22.376 -49.896 1.00 62.88 271 GLN A O 1
ATOM 2186 N N . LEU A 1 272 ? -17.605 23.218 -49.685 1.00 59.84 272 LEU A N 1
ATOM 2187 C CA . LEU A 1 272 ? -17.954 24.542 -50.223 1.00 59.84 272 LEU A CA 1
ATOM 2188 C C . LEU A 1 272 ? -18.326 24.504 -51.714 1.00 59.84 272 LEU A C 1
ATOM 2190 O O . LEU A 1 272 ? -19.262 25.184 -52.127 1.00 59.84 272 LEU A O 1
ATOM 2194 N N . THR A 1 273 ? -17.647 23.671 -52.504 1.00 59.00 273 THR A N 1
ATOM 2195 C CA . THR A 1 273 ? -17.902 23.520 -53.949 1.00 59.00 273 THR A CA 1
ATOM 2196 C C . THR A 1 273 ? -19.187 22.728 -54.229 1.00 59.00 273 THR A C 1
ATOM 2198 O O . THR A 1 273 ? -19.773 22.857 -55.299 1.00 59.00 273 THR A O 1
ATOM 2201 N N . SER A 1 274 ? -19.668 21.941 -53.257 1.00 60.59 274 SER A N 1
ATOM 2202 C CA . SER A 1 274 ? -20.959 21.238 -53.340 1.00 60.59 274 SER A CA 1
ATOM 2203 C C . SER A 1 274 ? -22.171 22.111 -52.993 1.00 60.59 274 SER A C 1
ATOM 2205 O O . SER A 1 274 ? -23.297 21.765 -53.343 1.00 60.59 274 SER A O 1
ATOM 2207 N N . LEU A 1 275 ? -21.957 23.236 -52.301 1.00 62.03 275 LEU A N 1
ATOM 2208 C CA . LEU A 1 275 ? -23.038 24.087 -51.801 1.00 62.03 275 LEU A CA 1
ATOM 2209 C C . LEU A 1 275 ? -23.464 25.164 -52.799 1.00 62.03 275 LEU A C 1
ATOM 2211 O O . LEU A 1 275 ? -24.602 25.618 -52.720 1.00 62.03 275 LEU A O 1
ATOM 2215 N N . ALA A 1 276 ? -22.599 25.553 -53.737 1.00 66.44 276 ALA A N 1
ATOM 2216 C CA . ALA A 1 276 ? -22.884 26.600 -54.711 1.00 66.44 276 ALA A CA 1
ATOM 2217 C C . ALA A 1 276 ? -22.354 26.236 -56.101 1.00 66.44 276 ALA A C 1
ATOM 2219 O O . ALA A 1 276 ? -21.225 25.773 -56.257 1.00 66.44 276 ALA A O 1
ATOM 2220 N N . CYS A 1 277 ? -23.156 26.503 -57.127 1.00 78.81 277 CYS A N 1
ATOM 2221 C CA . CYS A 1 277 ? -22.724 26.379 -58.508 1.00 78.81 277 CYS A CA 1
ATOM 2222 C C . CYS A 1 277 ? -21.633 27.411 -58.836 1.00 78.81 277 CYS A C 1
ATOM 2224 O O . CYS A 1 277 ? -21.840 28.610 -58.679 1.00 78.81 277 CYS A O 1
ATOM 2226 N N . GLY A 1 278 ? -20.503 26.971 -59.389 1.00 72.62 278 GLY A N 1
ATOM 2227 C CA . GLY A 1 278 ? -19.397 27.844 -59.800 1.00 72.62 278 GLY A CA 1
ATOM 2228 C C . GLY A 1 278 ? -19.679 28.739 -61.016 1.00 72.62 278 GLY A C 1
ATOM 2229 O O . GLY A 1 278 ? -18.839 29.567 -61.349 1.00 72.62 278 GLY A O 1
ATOM 2230 N N . ILE A 1 279 ? -20.832 28.583 -61.682 1.00 76.44 279 ILE A N 1
ATOM 2231 C CA . ILE A 1 279 ? -21.226 29.350 -62.880 1.00 76.44 279 ILE A CA 1
ATOM 2232 C C . ILE A 1 279 ? -22.239 30.446 -62.533 1.00 76.44 279 ILE A C 1
ATOM 2234 O O . ILE A 1 279 ? -22.047 31.597 -62.913 1.00 76.44 279 ILE A O 1
ATOM 2238 N N . CYS A 1 280 ? -23.312 30.110 -61.809 1.00 81.88 280 CYS A N 1
ATOM 2239 C CA . CYS A 1 280 ? -24.373 31.061 -61.451 1.00 81.88 280 CYS A CA 1
ATOM 2240 C C . CYS A 1 280 ? -24.354 31.490 -59.974 1.00 81.88 280 CYS A C 1
ATOM 2242 O O . CYS A 1 280 ? -25.173 32.313 -59.573 1.00 81.88 280 CYS A O 1
ATOM 2244 N N . ALA A 1 281 ? -23.450 30.927 -59.163 1.00 75.19 281 ALA A N 1
ATOM 2245 C CA . ALA A 1 281 ? -23.341 31.143 -57.718 1.00 75.19 281 ALA A CA 1
ATOM 2246 C C . ALA A 1 281 ? -24.606 30.790 -56.902 1.00 75.19 281 ALA A C 1
ATOM 2248 O O . ALA A 1 281 ? -24.692 31.144 -55.728 1.00 75.19 281 ALA A O 1
ATOM 2249 N N . TYR A 1 282 ? -25.578 30.073 -57.488 1.00 73.06 282 TYR A N 1
ATOM 2250 C CA . TYR A 1 282 ? -26.794 29.638 -56.796 1.00 73.06 282 TYR A CA 1
ATOM 2251 C C . TYR A 1 282 ? -26.594 28.316 -56.045 1.00 73.06 282 TYR A C 1
ATOM 2253 O O . TYR A 1 282 ? -25.872 27.423 -56.498 1.00 73.06 282 TYR A O 1
ATOM 2261 N N . THR A 1 283 ? -27.257 28.186 -54.896 1.00 72.00 283 THR A N 1
ATOM 2262 C CA . THR A 1 283 ? -27.211 26.993 -54.046 1.00 72.00 283 THR A CA 1
ATOM 2263 C C . THR A 1 283 ? -28.401 26.087 -54.357 1.00 72.00 283 THR A C 1
ATOM 2265 O O . THR A 1 283 ? -29.543 26.511 -54.197 1.00 72.00 283 THR A O 1
ATOM 2268 N N . GLY A 1 284 ? -28.163 24.851 -54.800 1.00 68.75 284 GLY A N 1
ATOM 2269 C CA . GLY A 1 284 ? -29.246 23.902 -55.112 1.00 68.75 284 GLY A CA 1
ATOM 2270 C C . GLY A 1 284 ? -28.953 22.912 -56.238 1.00 68.75 284 GLY A C 1
ATOM 2271 O O . GLY A 1 284 ? -29.713 21.966 -56.422 1.00 68.75 284 GLY A O 1
ATOM 2272 N N . HIS A 1 285 ? -27.851 23.094 -56.966 1.00 72.25 285 HIS A N 1
ATOM 2273 C CA . HIS A 1 285 ? -27.338 22.118 -57.920 1.00 72.25 285 HIS A CA 1
ATOM 2274 C C . HIS A 1 285 ? -25.803 22.205 -57.995 1.00 72.25 285 HIS A C 1
ATOM 2276 O O . HIS A 1 285 ? -25.238 23.284 -57.782 1.00 72.25 285 HIS A O 1
ATOM 2282 N N . PRO A 1 286 ? -25.114 21.100 -58.317 1.00 75.06 286 PRO A N 1
ATOM 2283 C CA . PRO A 1 286 ? -23.696 21.135 -58.644 1.00 75.06 286 PRO A CA 1
ATOM 2284 C C . PRO A 1 286 ? -23.455 21.848 -59.987 1.00 75.06 286 PRO A C 1
ATOM 2286 O O . PRO A 1 286 ? -24.372 22.071 -60.784 1.00 75.06 286 PRO A O 1
ATOM 2289 N N . THR A 1 287 ? -22.217 22.282 -60.220 1.00 78.00 287 THR A N 1
ATOM 2290 C CA . THR A 1 287 ? -21.856 23.143 -61.362 1.00 78.00 287 THR A CA 1
ATOM 2291 C C . THR A 1 287 ? -22.094 22.492 -62.728 1.00 78.00 287 THR A C 1
ATOM 2293 O O . THR A 1 287 ? -22.453 23.186 -63.673 1.00 78.00 287 THR A O 1
ATOM 2296 N N . ASP A 1 288 ? -21.950 21.174 -62.815 1.00 74.75 288 ASP A N 1
ATOM 2297 C CA . ASP A 1 288 ? -22.163 20.344 -64.008 1.00 74.75 288 ASP A CA 1
ATOM 2298 C C . ASP A 1 288 ? -23.636 20.223 -64.434 1.00 74.75 288 ASP A C 1
ATOM 2300 O O . ASP A 1 288 ? -23.916 19.936 -65.593 1.00 74.75 288 ASP A O 1
ATOM 2304 N N . MET A 1 289 ? -24.574 20.512 -63.530 1.00 71.69 289 MET A N 1
ATOM 2305 C CA . MET A 1 289 ? -26.020 20.499 -63.784 1.00 71.69 289 MET A CA 1
ATOM 2306 C C . MET A 1 289 ? -26.625 21.907 -63.866 1.00 71.69 289 MET A C 1
ATOM 2308 O O . MET A 1 289 ? -27.834 22.082 -63.703 1.00 71.69 289 MET A O 1
ATOM 2312 N N . CYS A 1 290 ? -25.797 22.932 -64.092 1.00 79.56 290 CYS A N 1
ATOM 2313 C CA . CYS A 1 290 ? -26.264 24.311 -64.159 1.00 79.56 290 CYS A CA 1
ATOM 2314 C C . CYS A 1 290 ? -27.172 24.538 -65.380 1.00 79.56 290 CYS A C 1
ATOM 2316 O O . CYS A 1 290 ? -26.719 24.324 -66.502 1.00 79.56 290 CYS A O 1
ATOM 2318 N N . PRO A 1 291 ? -28.411 25.040 -65.212 1.00 71.62 291 PRO A N 1
ATOM 2319 C CA . PRO A 1 291 ? -29.305 25.333 -66.337 1.00 71.62 291 PRO A CA 1
ATOM 2320 C C . PRO A 1 291 ? -28.707 26.329 -67.338 1.00 71.62 291 PRO A C 1
ATOM 2322 O O . PRO A 1 291 ? -29.034 26.290 -68.515 1.00 71.62 291 PRO A O 1
ATOM 2325 N N . THR A 1 292 ? -27.775 27.182 -66.900 1.00 71.75 292 THR A N 1
ATOM 2326 C CA . THR A 1 292 ? -27.031 28.104 -67.771 1.00 71.75 292 THR A CA 1
ATOM 2327 C C . THR A 1 292 ? -26.078 27.383 -68.738 1.00 71.75 292 THR A C 1
ATOM 2329 O O . THR A 1 292 ? -25.654 27.980 -69.722 1.00 71.75 292 THR A O 1
ATOM 2332 N N . LEU A 1 293 ? -25.738 26.110 -68.485 1.00 64.94 293 LEU A N 1
ATOM 2333 C CA . LEU A 1 293 ? -24.992 25.254 -69.418 1.00 64.94 293 LEU A CA 1
ATOM 2334 C C . LEU A 1 293 ? -25.881 24.642 -70.505 1.00 64.94 293 LEU A C 1
ATOM 2336 O O . LEU A 1 293 ? -25.353 24.143 -71.497 1.00 64.94 293 LEU A O 1
ATOM 2340 N N . GLN A 1 294 ? -27.208 24.697 -70.361 1.00 57.44 294 GLN A N 1
ATOM 2341 C CA . GLN A 1 294 ? -28.124 24.367 -71.448 1.00 57.44 294 GLN A CA 1
ATOM 2342 C C . GLN A 1 294 ? -28.232 25.572 -72.382 1.00 57.44 294 GLN A C 1
ATOM 2344 O O . GLN A 1 294 ? -29.223 26.295 -72.401 1.00 57.44 294 GLN A O 1
ATOM 2349 N N . VAL A 1 295 ? -27.171 25.804 -73.155 1.00 53.62 295 VAL A N 1
ATOM 2350 C CA . VAL A 1 295 ? -27.324 26.494 -74.432 1.00 53.62 295 VAL A CA 1
ATOM 2351 C C . VAL A 1 295 ? -27.871 25.450 -75.390 1.00 53.62 295 VAL A C 1
ATOM 2353 O O . VAL A 1 295 ? -27.233 24.422 -75.623 1.00 53.62 295 VAL A O 1
ATOM 2356 N N . ASP A 1 296 ? -29.087 25.702 -75.859 1.00 43.72 296 ASP A N 1
ATOM 2357 C CA . ASP A 1 296 ? -29.827 24.857 -76.778 1.00 43.72 296 ASP A CA 1
ATOM 2358 C C . ASP A 1 296 ? -28.942 24.297 -77.894 1.00 43.72 296 ASP A C 1
ATOM 2360 O O . ASP A 1 296 ? -28.177 24.996 -78.564 1.00 43.72 296 ASP A O 1
ATOM 2364 N N . THR A 1 297 ? -29.094 22.994 -78.097 1.00 50.66 297 THR A N 1
ATOM 2365 C CA . THR A 1 297 ? -28.698 22.270 -79.295 1.00 50.66 297 THR A CA 1
ATOM 2366 C C . THR A 1 297 ? -29.276 22.950 -80.534 1.00 50.66 297 THR A C 1
ATOM 2368 O O . THR A 1 297 ? -30.380 22.627 -80.963 1.00 50.66 297 THR A O 1
ATOM 2371 N N . THR A 1 298 ? -28.506 23.847 -81.143 1.00 40.09 298 THR A N 1
ATOM 2372 C CA . THR A 1 298 ? -28.663 24.227 -82.548 1.00 40.09 298 THR A CA 1
ATOM 2373 C C . THR A 1 298 ? -27.297 24.393 -83.203 1.00 40.09 298 THR A C 1
ATOM 2375 O O . THR A 1 298 ? -26.468 25.200 -82.797 1.00 40.09 298 THR A O 1
ATOM 2378 N N . GLU A 1 299 ? -27.102 23.530 -84.192 1.00 46.94 299 GLU A N 1
ATOM 2379 C CA . GLU A 1 299 ? -26.085 23.442 -85.235 1.00 46.94 299 GLU A CA 1
ATOM 2380 C C . GLU A 1 299 ? -25.233 24.695 -85.500 1.00 46.94 299 GLU A C 1
ATOM 2382 O O . GLU A 1 299 ? -25.760 25.752 -85.835 1.00 46.94 299 GLU A O 1
ATOM 2387 N N . GLN A 1 300 ? -23.906 24.510 -85.533 1.00 38.66 300 GLN A N 1
ATOM 2388 C CA . GLN A 1 300 ? -23.059 24.972 -86.642 1.00 38.66 300 GLN A CA 1
ATOM 2389 C C . GLN A 1 300 ? -21.660 24.340 -86.575 1.00 38.66 300 GLN A C 1
ATOM 2391 O O . GLN A 1 300 ? -20.916 24.481 -85.608 1.00 38.66 300 GLN A O 1
ATOM 2396 N N . ALA A 1 301 ? -21.320 23.611 -87.636 1.00 44.28 301 ALA A N 1
ATOM 2397 C CA . ALA A 1 301 ? -20.011 23.031 -87.881 1.00 44.28 301 ALA A CA 1
ATOM 2398 C C . ALA A 1 301 ? -19.012 24.109 -88.332 1.00 44.28 301 ALA A C 1
ATOM 2400 O O . ALA A 1 301 ? -19.285 24.789 -89.316 1.00 44.28 301 ALA A O 1
ATOM 2401 N N . ALA A 1 302 ? -17.842 24.208 -87.689 1.00 35.56 302 ALA A N 1
ATOM 2402 C CA . ALA A 1 302 ? -16.606 24.689 -88.318 1.00 35.56 302 ALA A CA 1
ATOM 2403 C C . ALA A 1 302 ? -15.366 24.501 -87.419 1.00 35.56 302 ALA A C 1
ATOM 2405 O O . ALA A 1 302 ? -15.382 24.827 -86.239 1.00 35.56 302 ALA A O 1
ATOM 2406 N N . ALA A 1 303 ? -14.273 24.092 -88.071 1.00 37.22 303 ALA A N 1
ATOM 2407 C CA . ALA A 1 303 ? -12.865 24.303 -87.716 1.00 37.22 303 ALA A CA 1
ATOM 2408 C C . ALA A 1 303 ? -12.191 23.384 -86.671 1.00 37.22 303 ALA A C 1
ATOM 2410 O O . ALA A 1 303 ? -12.091 23.653 -85.480 1.00 37.22 303 ALA A O 1
ATOM 2411 N N . VAL A 1 304 ? -11.576 22.339 -87.231 1.00 40.25 304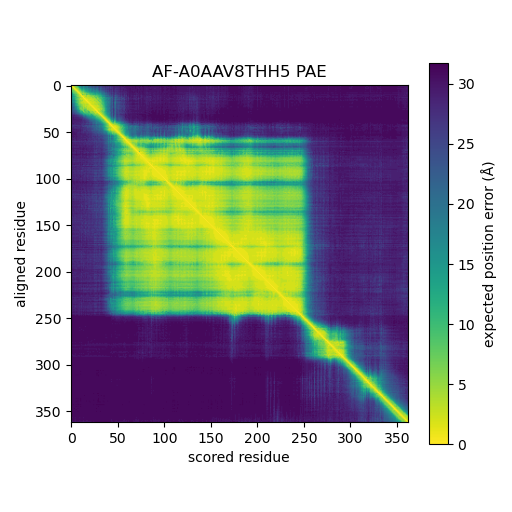 VAL A N 1
ATOM 2412 C CA . VAL A 1 304 ? -10.274 21.768 -86.851 1.00 40.25 304 VAL A CA 1
ATOM 2413 C C . VAL A 1 304 ? -9.245 22.859 -86.495 1.00 40.25 304 VAL A C 1
ATOM 2415 O O . VAL A 1 304 ? -9.057 23.783 -87.282 1.00 40.25 304 VAL A O 1
ATOM 2418 N N . GLY A 1 305 ? -8.492 22.684 -85.397 1.00 39.16 305 GLY A N 1
ATOM 2419 C CA . GLY A 1 305 ? -7.159 23.293 -85.246 1.00 39.16 305 GLY A CA 1
ATOM 2420 C C . GLY A 1 305 ? -6.758 23.763 -83.839 1.00 39.16 305 GLY A C 1
ATOM 2421 O O . GLY A 1 305 ? -7.264 24.760 -83.348 1.00 39.16 305 GLY A O 1
ATOM 2422 N N . ASN A 1 306 ? -5.739 23.102 -83.276 1.00 39.84 306 ASN A N 1
ATOM 2423 C CA . ASN A 1 306 ? -4.774 23.594 -82.277 1.00 39.84 306 ASN A CA 1
ATOM 2424 C C . ASN A 1 306 ? -5.260 24.056 -80.885 1.00 39.84 306 ASN A C 1
ATOM 2426 O O . ASN A 1 306 ? -5.493 25.237 -80.649 1.00 39.84 306 ASN A O 1
ATOM 2430 N N . PHE A 1 307 ? -5.159 23.155 -79.900 1.00 33.50 307 PHE A N 1
ATOM 2431 C CA . PHE A 1 307 ? -4.895 23.526 -78.502 1.00 33.50 307 PHE A CA 1
ATOM 2432 C C . PHE A 1 307 ? -3.379 23.414 -78.228 1.00 33.50 307 PHE A C 1
ATOM 2434 O O . PHE A 1 307 ? -2.837 22.311 -78.342 1.00 33.50 307 PHE A O 1
ATOM 2441 N N . PRO A 1 308 ? -2.656 24.499 -77.887 1.00 43.03 308 PRO A N 1
ATOM 2442 C CA . PRO A 1 308 ? -1.293 24.395 -77.384 1.00 43.03 308 PRO A CA 1
ATOM 2443 C C . PRO A 1 308 ? -1.328 23.947 -75.916 1.00 43.03 308 PRO A C 1
ATOM 2445 O O . PRO A 1 308 ? -2.083 24.483 -75.106 1.00 43.03 308 PRO A O 1
ATOM 2448 N N . GLY A 1 309 ? -0.512 22.949 -75.571 1.00 43.12 309 GLY A N 1
ATOM 2449 C CA . GLY A 1 309 ? -0.286 22.547 -74.181 1.00 43.12 309 GLY A CA 1
ATOM 2450 C C . GLY A 1 309 ? 0.326 23.675 -73.325 1.00 43.12 309 GLY A C 1
ATOM 2451 O O . GLY A 1 309 ? 0.781 24.689 -73.861 1.00 43.12 309 GLY A O 1
ATOM 2452 N N . PRO A 1 310 ? 0.352 23.513 -71.989 1.00 45.25 310 PRO A N 1
ATOM 2453 C CA . PRO A 1 310 ? 0.824 24.537 -71.055 1.00 45.25 310 PRO A CA 1
ATOM 2454 C C . PRO A 1 310 ? 2.301 24.917 -71.297 1.00 45.25 310 PRO A C 1
ATOM 245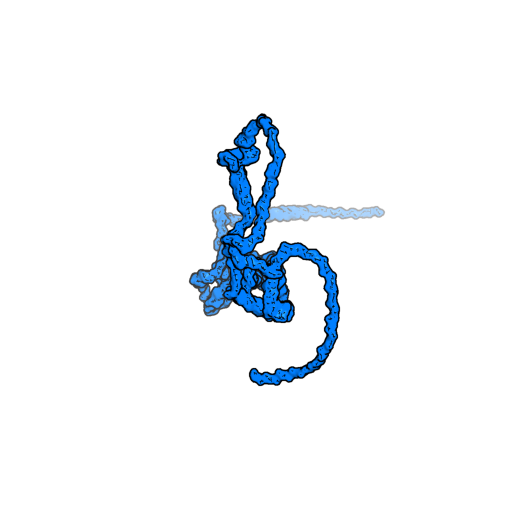6 O O . PRO A 1 310 ? 3.094 24.075 -71.731 1.00 45.25 310 PRO A O 1
ATOM 2459 N N . PRO A 1 311 ? 2.705 26.175 -71.024 1.00 47.44 311 PRO A N 1
ATOM 2460 C CA . PRO A 1 311 ? 4.000 26.694 -71.449 1.00 47.44 311 PRO A CA 1
ATOM 2461 C C . PRO A 1 311 ? 5.156 26.035 -70.686 1.00 47.44 311 PRO A C 1
ATOM 2463 O O . PRO A 1 311 ? 5.311 26.204 -69.477 1.00 47.44 311 PRO A O 1
ATOM 2466 N N . GLN A 1 312 ? 6.018 25.333 -71.423 1.00 46.66 312 GLN A N 1
ATOM 2467 C CA . GLN A 1 312 ? 7.355 24.948 -70.974 1.00 46.66 312 GLN A CA 1
ATOM 2468 C C . GLN A 1 312 ? 8.176 26.220 -70.719 1.00 46.66 312 GLN A C 1
ATOM 2470 O O . GLN A 1 312 ? 8.467 26.980 -71.648 1.00 46.66 312 GLN A O 1
ATOM 2475 N N . ARG A 1 313 ? 8.546 26.475 -69.458 1.00 49.72 313 ARG A N 1
ATOM 2476 C CA . ARG A 1 313 ? 9.444 27.580 -69.101 1.00 49.72 313 ARG A CA 1
ATOM 2477 C C . ARG A 1 313 ? 10.844 27.274 -69.635 1.00 49.72 313 ARG A C 1
ATOM 2479 O O . ARG A 1 313 ? 11.553 26.440 -69.082 1.00 49.72 313 ARG A O 1
ATOM 2486 N N . LYS A 1 314 ? 11.240 27.953 -70.713 1.00 51.41 314 LYS A N 1
ATOM 2487 C CA . LYS A 1 314 ? 12.627 27.964 -71.192 1.00 51.41 314 LYS A CA 1
ATOM 2488 C C . LYS A 1 314 ? 13.519 28.651 -70.155 1.00 51.41 314 LYS A C 1
ATOM 2490 O O . LYS A 1 314 ? 13.198 29.740 -69.687 1.00 51.41 314 LYS A O 1
ATOM 2495 N N . TYR A 1 315 ? 14.622 27.996 -69.810 1.00 50.69 315 TYR A N 1
ATOM 2496 C CA . TYR A 1 315 ? 15.668 28.522 -68.938 1.00 50.69 315 TYR A CA 1
ATOM 2497 C C . TYR A 1 315 ? 16.451 29.606 -69.694 1.00 50.69 315 TYR A C 1
ATOM 2499 O O . TYR A 1 315 ? 17.173 29.292 -70.639 1.00 50.69 315 TYR A O 1
ATOM 2507 N N . ASP A 1 316 ? 16.259 30.873 -69.320 1.00 56.06 316 ASP A N 1
ATOM 2508 C CA . ASP A 1 316 ? 16.968 32.028 -69.886 1.00 56.06 316 ASP A CA 1
ATOM 2509 C C . ASP A 1 316 ? 17.773 32.743 -68.779 1.00 56.06 316 ASP A C 1
ATOM 2511 O O . ASP A 1 316 ? 17.175 33.382 -67.905 1.00 56.06 316 ASP A O 1
ATOM 2515 N N . PRO A 1 317 ? 19.116 32.636 -68.786 1.00 55.75 317 PRO A N 1
ATOM 2516 C CA . PRO A 1 317 ? 19.991 33.201 -67.756 1.00 55.75 317 PRO A CA 1
ATOM 2517 C C . PRO A 1 317 ? 20.060 34.737 -67.698 1.00 55.75 317 PRO A C 1
ATOM 2519 O O . PRO A 1 317 ? 20.765 35.260 -66.836 1.00 55.75 317 PRO A O 1
ATOM 2522 N N . TYR A 1 318 ? 19.371 35.467 -68.584 1.00 55.31 318 TYR A N 1
ATOM 2523 C CA . TYR A 1 318 ? 19.428 36.937 -68.646 1.00 55.31 318 TYR A CA 1
ATOM 2524 C C . TYR A 1 318 ? 18.068 37.632 -68.438 1.00 55.31 318 TYR A C 1
ATOM 2526 O O . TYR A 1 318 ? 17.930 38.825 -68.704 1.00 55.31 318 TYR A O 1
ATOM 2534 N N . SER A 1 319 ? 17.059 36.919 -67.926 1.00 57.69 319 SER A N 1
ATOM 2535 C CA . SER A 1 319 ? 15.754 37.504 -67.577 1.00 57.69 319 SER A CA 1
ATOM 2536 C C . SER A 1 319 ? 15.807 38.358 -66.299 1.00 57.69 319 SER A C 1
ATOM 2538 O O . SER A 1 319 ? 16.395 37.963 -65.295 1.00 57.69 319 SER A O 1
ATOM 2540 N N . ASN A 1 320 ? 15.082 39.483 -66.275 1.00 55.44 320 ASN A N 1
ATOM 2541 C CA . ASN A 1 320 ? 14.976 40.399 -65.123 1.00 55.44 320 ASN A CA 1
ATOM 2542 C C . ASN A 1 320 ? 14.265 39.807 -63.881 1.00 55.44 320 ASN A C 1
ATOM 2544 O O . ASN A 1 320 ? 14.122 40.488 -62.870 1.00 55.44 320 ASN A O 1
ATOM 2548 N N . THR A 1 321 ? 13.802 38.554 -63.943 1.00 55.41 321 THR A N 1
ATOM 2549 C CA . THR A 1 321 ? 13.253 37.788 -62.800 1.00 55.41 321 THR A CA 1
ATOM 2550 C C . THR A 1 321 ? 14.184 36.662 -62.331 1.00 55.41 321 THR A C 1
ATOM 2552 O O . THR A 1 321 ? 13.804 35.852 -61.484 1.00 55.41 321 THR A O 1
ATOM 2555 N N . TYR A 1 322 ? 15.409 36.602 -62.859 1.00 52.47 322 TYR A N 1
ATOM 2556 C CA . TYR A 1 322 ? 16.403 35.594 -62.509 1.00 52.47 322 TYR A CA 1
ATOM 2557 C C . TYR A 1 322 ? 17.073 35.908 -61.162 1.00 52.47 322 TYR A C 1
ATOM 2559 O O . TYR A 1 322 ? 17.679 36.964 -60.977 1.00 52.47 322 TYR A O 1
ATOM 2567 N N . ASN A 1 323 ? 16.965 34.979 -60.208 1.00 54.12 323 ASN A N 1
ATOM 2568 C CA . ASN A 1 323 ? 17.565 35.096 -58.881 1.00 54.12 323 ASN A CA 1
ATOM 2569 C C . ASN A 1 323 ? 18.931 34.375 -58.853 1.00 54.12 323 ASN A C 1
ATOM 2571 O O . ASN A 1 323 ? 18.963 33.143 -58.906 1.00 54.12 323 ASN A O 1
ATOM 2575 N N . PRO A 1 324 ? 20.063 35.092 -58.715 1.00 55.25 324 PRO A N 1
ATOM 2576 C CA . PRO A 1 324 ? 21.402 34.502 -58.784 1.00 55.25 324 PRO A CA 1
ATOM 2577 C C . PRO A 1 324 ? 21.754 33.560 -57.615 1.00 55.25 324 PRO A C 1
ATOM 2579 O O . PRO A 1 324 ? 22.781 32.883 -57.683 1.00 55.25 324 PRO A O 1
ATOM 2582 N N . GLY A 1 325 ? 20.925 33.486 -56.565 1.00 57.09 325 GLY A N 1
ATOM 2583 C CA . GLY A 1 325 ? 21.087 32.548 -55.445 1.00 57.09 325 GLY A CA 1
ATOM 2584 C C . GLY A 1 325 ? 20.665 31.102 -55.742 1.00 57.09 325 GLY A C 1
ATOM 2585 O O . GLY A 1 325 ? 20.951 30.216 -54.944 1.00 57.09 325 GLY A O 1
ATOM 2586 N N . TRP A 1 326 ? 20.019 30.843 -56.883 1.00 51.81 326 TRP A N 1
ATOM 2587 C CA . TRP A 1 326 ? 19.544 29.515 -57.294 1.00 51.81 326 TRP A CA 1
ATOM 2588 C C . TRP A 1 326 ? 20.535 28.845 -58.251 1.00 51.81 326 TRP A C 1
ATOM 2590 O O . TRP A 1 326 ? 20.183 28.450 -59.360 1.00 51.81 326 TRP A O 1
ATOM 2600 N N . ARG A 1 327 ? 21.810 28.758 -57.854 1.00 52.69 327 ARG A N 1
ATOM 2601 C CA . ARG A 1 327 ? 22.771 27.915 -58.577 1.00 52.69 327 ARG A CA 1
ATOM 2602 C C . ARG A 1 327 ? 22.499 26.454 -58.237 1.00 52.69 327 ARG A C 1
ATOM 2604 O O . ARG A 1 327 ? 22.482 26.091 -57.062 1.00 52.69 327 ARG A O 1
ATOM 2611 N N . ASP A 1 328 ? 22.351 25.626 -59.263 1.00 52.88 328 ASP A N 1
ATOM 2612 C CA . ASP A 1 328 ? 22.274 24.177 -59.114 1.00 52.88 328 ASP A CA 1
AT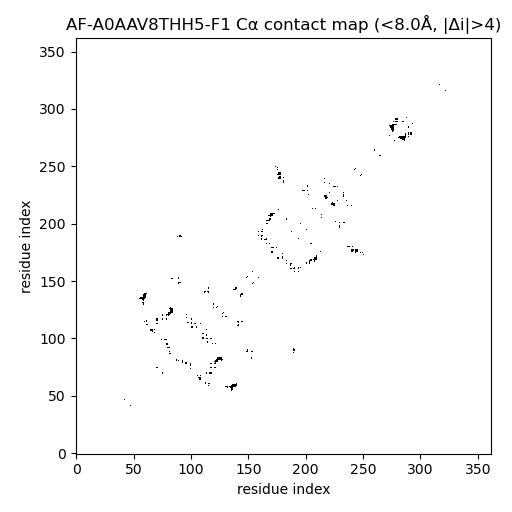OM 2613 C C . ASP A 1 328 ? 23.556 23.656 -58.446 1.00 52.88 328 ASP A C 1
ATOM 2615 O O . ASP A 1 328 ? 24.670 23.806 -58.958 1.00 52.88 328 ASP A O 1
ATOM 2619 N N . HIS A 1 329 ? 23.407 23.077 -57.253 1.00 47.56 329 HIS A N 1
ATOM 2620 C CA . HIS A 1 329 ? 24.499 22.429 -56.535 1.00 47.56 329 HIS A CA 1
ATOM 2621 C C . HIS A 1 329 ? 24.889 21.131 -57.265 1.00 47.56 329 HIS A C 1
ATOM 2623 O O . HIS A 1 329 ? 24.010 20.318 -57.558 1.00 47.56 329 HIS A O 1
ATOM 2629 N N . PRO A 1 330 ? 26.189 20.851 -57.481 1.00 52.59 330 PRO A N 1
ATOM 2630 C CA . PRO A 1 330 ? 26.648 19.732 -58.317 1.00 52.59 330 PRO A CA 1
ATOM 2631 C C . PRO A 1 330 ? 26.293 18.323 -57.802 1.00 52.59 330 PRO A C 1
ATOM 2633 O O . PRO A 1 330 ? 26.563 17.345 -58.491 1.00 52.59 330 PRO A O 1
ATOM 2636 N N . ASN A 1 331 ? 25.663 18.201 -56.628 1.00 50.44 331 ASN A N 1
ATOM 2637 C CA . ASN A 1 331 ? 25.310 16.921 -56.007 1.00 50.44 331 ASN A CA 1
ATOM 2638 C C . ASN A 1 331 ? 23.795 16.666 -55.885 1.00 50.44 331 ASN A C 1
ATOM 2640 O O . ASN A 1 331 ? 23.409 15.674 -55.271 1.00 50.44 331 ASN A O 1
ATOM 2644 N N . LEU A 1 332 ? 22.928 17.511 -56.458 1.00 45.56 332 LEU A N 1
ATOM 2645 C CA . LEU A 1 332 ? 21.473 17.303 -56.451 1.00 45.56 332 LEU A CA 1
ATOM 2646 C C . LEU A 1 332 ? 20.920 17.285 -57.878 1.00 45.56 332 LEU A C 1
ATOM 2648 O O . LEU A 1 332 ? 20.304 18.239 -58.337 1.00 45.56 332 LEU A O 1
ATOM 2652 N N . ASN A 1 333 ? 21.131 16.172 -58.581 1.00 41.00 333 ASN A N 1
ATOM 2653 C CA . ASN A 1 333 ? 20.409 15.874 -59.814 1.00 41.00 333 ASN A CA 1
ATOM 2654 C C . ASN A 1 333 ? 19.271 14.890 -59.498 1.00 41.00 333 ASN A C 1
ATOM 2656 O O . ASN A 1 333 ? 19.531 13.727 -59.189 1.00 41.00 333 ASN A O 1
ATOM 2660 N N . TYR A 1 334 ? 18.016 15.342 -59.583 1.00 40.81 334 TYR A N 1
ATOM 2661 C CA . TYR A 1 334 ? 16.850 14.454 -59.649 1.00 40.81 334 TYR A CA 1
ATOM 2662 C C . TYR A 1 334 ? 16.703 13.955 -61.092 1.00 40.81 334 TYR A C 1
ATOM 2664 O O . TYR A 1 334 ? 15.863 14.412 -61.861 1.00 40.81 334 TYR A O 1
ATOM 2672 N N . GLY A 1 335 ? 17.571 13.013 -61.456 1.00 36.44 335 GLY A N 1
ATOM 2673 C CA . GLY A 1 335 ? 17.537 12.290 -62.720 1.00 36.44 335 GLY A CA 1
ATOM 2674 C C . GLY A 1 335 ? 17.840 10.818 -62.468 1.00 36.44 335 GLY A C 1
ATOM 2675 O O . GLY A 1 335 ? 18.876 10.477 -61.901 1.00 36.44 335 GLY A O 1
ATOM 2676 N N . SER A 1 336 ? 16.913 9.944 -62.854 1.00 35.78 336 SER A N 1
ATOM 2677 C CA . SER A 1 336 ? 16.976 8.485 -62.713 1.00 35.78 336 SER A CA 1
ATOM 2678 C C . SER A 1 336 ? 18.309 7.900 -63.202 1.00 35.78 336 SER A C 1
ATOM 2680 O O . SER A 1 336 ? 18.605 7.959 -64.397 1.00 35.78 336 SER A O 1
ATOM 2682 N N . ARG A 1 337 ? 19.104 7.304 -62.298 1.00 28.84 337 ARG A N 1
ATOM 2683 C CA . ARG A 1 337 ? 20.373 6.643 -62.639 1.00 28.84 337 ARG A CA 1
ATOM 2684 C C . ARG A 1 337 ? 20.196 5.129 -62.755 1.00 28.84 337 ARG A C 1
ATOM 2686 O O . ARG A 1 337 ? 20.100 4.423 -61.755 1.00 28.84 337 ARG A O 1
ATOM 2693 N N . SER A 1 338 ? 20.195 4.652 -63.993 1.00 30.86 338 SER A N 1
ATOM 2694 C CA . SER A 1 338 ? 20.317 3.244 -64.375 1.00 30.86 338 SER A CA 1
ATOM 2695 C C . SER A 1 338 ? 21.745 2.731 -64.130 1.00 30.86 338 SER A C 1
ATOM 2697 O O . SER A 1 338 ? 22.725 3.463 -64.274 1.00 30.86 338 SER A O 1
ATOM 2699 N N . GLN A 1 339 ? 21.836 1.459 -63.743 1.00 33.97 339 GLN A N 1
ATOM 2700 C CA . GLN A 1 339 ? 23.038 0.684 -63.416 1.00 33.97 339 GLN A CA 1
ATOM 2701 C C . GLN A 1 339 ? 24.113 0.696 -64.516 1.00 33.97 339 GLN A C 1
ATOM 2703 O O . GLN A 1 339 ? 23.794 0.378 -65.657 1.00 33.97 339 GLN A O 1
ATOM 2708 N N . ILE A 1 340 ? 25.389 0.904 -64.148 1.00 31.31 340 ILE A N 1
ATOM 2709 C CA . ILE A 1 340 ? 26.558 0.345 -64.859 1.00 31.31 340 ILE A CA 1
ATOM 2710 C C . ILE A 1 340 ? 27.638 -0.035 -63.829 1.00 31.31 340 ILE A C 1
ATOM 2712 O O . ILE A 1 340 ? 28.124 0.809 -63.078 1.00 31.31 340 ILE A O 1
ATOM 2716 N N . PHE A 1 341 ? 27.993 -1.323 -63.812 1.00 28.34 341 PHE A N 1
ATOM 2717 C CA . PHE A 1 341 ? 29.164 -1.900 -63.146 1.00 28.34 341 PHE A CA 1
ATOM 2718 C C . PHE A 1 341 ? 30.419 -1.698 -64.005 1.00 28.34 341 PHE A C 1
ATOM 2720 O O . PHE A 1 341 ? 30.390 -2.006 -65.194 1.00 28.34 341 PHE A O 1
ATOM 2727 N N . SER A 1 342 ? 31.546 -1.339 -63.385 1.00 29.48 342 SER A N 1
ATOM 2728 C CA . SER A 1 342 ? 32.874 -1.714 -63.894 1.00 29.48 342 SER A CA 1
ATOM 2729 C C . SER A 1 342 ? 33.947 -1.626 -62.803 1.00 29.48 342 SER A C 1
ATOM 2731 O O . SER A 1 342 ? 34.163 -0.580 -62.198 1.00 29.48 342 SER A O 1
ATOM 2733 N N . ASN A 1 343 ? 34.586 -2.777 -62.578 1.00 28.55 343 ASN A N 1
ATOM 2734 C CA . ASN A 1 343 ? 35.738 -3.052 -61.718 1.00 28.55 343 ASN A CA 1
ATOM 2735 C C . ASN A 1 343 ? 36.949 -2.158 -62.018 1.00 28.55 343 ASN A C 1
ATOM 2737 O O . ASN A 1 343 ? 37.215 -1.916 -63.188 1.00 28.55 343 ASN A O 1
ATOM 2741 N N . PHE A 1 344 ? 37.777 -1.867 -61.007 1.00 28.00 344 PHE A N 1
ATOM 2742 C CA . PHE A 1 344 ? 39.237 -2.004 -61.122 1.00 28.00 344 PHE A CA 1
ATOM 2743 C C . PHE A 1 344 ? 39.886 -2.259 -59.752 1.00 28.00 344 PHE A C 1
ATOM 2745 O O . PHE A 1 344 ? 39.456 -1.752 -58.722 1.00 28.00 344 PHE A O 1
ATOM 2752 N N . ASN A 1 345 ? 40.899 -3.120 -59.786 1.00 27.34 345 ASN A N 1
ATOM 2753 C CA . ASN A 1 345 ? 41.591 -3.791 -58.688 1.00 27.34 345 ASN A CA 1
ATOM 2754 C C . ASN A 1 345 ? 43.051 -3.275 -58.591 1.00 27.34 345 ASN A C 1
ATOM 2756 O O . ASN A 1 345 ? 43.517 -2.659 -59.553 1.00 27.34 345 ASN A O 1
ATOM 2760 N N . ARG A 1 346 ? 43.777 -3.671 -57.522 1.00 28.98 346 ARG A N 1
ATOM 2761 C CA . ARG A 1 346 ? 45.218 -3.467 -57.154 1.00 28.98 346 ARG A CA 1
ATOM 2762 C C . ARG A 1 346 ? 45.452 -2.366 -56.101 1.00 28.98 346 ARG A C 1
ATOM 2764 O O . ARG A 1 346 ? 44.960 -1.265 -56.266 1.00 28.98 346 ARG A O 1
ATOM 2771 N N . GLY A 1 347 ? 46.233 -2.540 -55.030 1.00 26.19 347 GLY A N 1
ATOM 2772 C CA . GLY A 1 347 ? 47.079 -3.637 -54.546 1.00 26.19 347 GLY A CA 1
ATOM 2773 C C . GLY A 1 347 ? 47.773 -3.222 -53.223 1.00 26.19 347 GLY A C 1
ATOM 2774 O O . GLY A 1 347 ? 48.067 -2.049 -53.024 1.00 26.19 347 GLY A O 1
ATOM 2775 N N . HIS A 1 348 ? 47.969 -4.192 -52.326 1.00 28.33 348 HIS A N 1
ATOM 2776 C CA . HIS A 1 348 ? 48.699 -4.189 -51.032 1.00 28.33 348 HIS A CA 1
ATOM 2777 C C . HIS A 1 348 ? 50.251 -4.115 -51.198 1.00 28.33 348 HIS A C 1
ATOM 2779 O O . HIS A 1 348 ? 50.679 -4.134 -52.354 1.00 28.33 348 HIS A O 1
ATOM 2785 N N . PRO A 1 349 ? 51.132 -4.264 -50.161 1.00 51.88 349 PRO A N 1
ATOM 2786 C CA . PRO A 1 349 ? 51.100 -4.010 -48.687 1.00 51.88 349 PRO A CA 1
ATOM 2787 C C . PRO A 1 349 ? 52.438 -3.432 -48.095 1.00 51.88 349 PRO A C 1
ATOM 2789 O O . PRO A 1 349 ? 53.411 -3.265 -48.821 1.00 51.88 349 PRO A O 1
ATOM 2792 N N . ASN A 1 350 ? 52.503 -3.187 -46.766 1.00 28.84 350 ASN A N 1
ATOM 2793 C CA . ASN A 1 350 ? 53.569 -3.593 -45.790 1.00 28.84 350 ASN A CA 1
ATOM 2794 C C . ASN A 1 350 ? 53.335 -2.873 -44.427 1.00 28.84 350 ASN A C 1
ATOM 2796 O O . ASN A 1 350 ? 53.106 -1.670 -44.432 1.00 28.84 350 ASN A O 1
ATOM 2800 N N . GLN A 1 351 ? 53.099 -3.555 -43.285 1.00 31.50 351 GLN A N 1
ATOM 2801 C CA . GLN A 1 351 ? 54.066 -4.092 -42.282 1.00 31.50 351 GLN A CA 1
ATOM 2802 C C . GLN A 1 351 ? 55.013 -2.994 -41.714 1.00 31.50 351 GLN A C 1
ATOM 2804 O O . GLN A 1 351 ? 55.608 -2.285 -42.509 1.00 31.50 351 GLN A O 1
ATOM 2809 N N . ILE A 1 352 ? 55.237 -2.764 -40.401 1.00 32.25 352 ILE A N 1
ATOM 2810 C CA . ILE A 1 352 ? 55.574 -3.695 -39.296 1.00 32.25 352 ILE A CA 1
ATOM 2811 C C . ILE A 1 352 ? 55.806 -2.902 -37.951 1.00 32.25 352 ILE A C 1
ATOM 2813 O O . ILE A 1 352 ? 56.251 -1.764 -38.043 1.00 32.25 352 ILE A O 1
ATOM 2817 N N . LEU A 1 353 ? 55.580 -3.546 -36.772 1.00 29.81 353 LEU A N 1
ATOM 2818 C CA . LEU A 1 353 ? 56.159 -3.383 -35.384 1.00 29.81 353 LEU A CA 1
ATOM 2819 C C . LEU A 1 353 ? 56.125 -1.989 -34.681 1.00 29.81 353 LEU A C 1
ATOM 2821 O O . LEU A 1 353 ? 56.146 -0.967 -35.341 1.00 29.81 353 LEU A O 1
ATOM 2825 N N . GLN A 1 354 ? 56.138 -1.783 -33.354 1.00 28.66 354 GLN A N 1
ATOM 2826 C CA . GLN A 1 354 ? 56.089 -2.550 -32.093 1.00 28.66 354 GLN A CA 1
ATOM 2827 C C . GLN A 1 354 ? 55.880 -1.526 -30.950 1.00 28.66 354 GLN A C 1
ATOM 2829 O O . GLN A 1 354 ? 56.233 -0.363 -31.109 1.00 28.66 354 GLN A O 1
ATOM 2834 N N . ASP A 1 355 ? 55.356 -1.999 -29.816 1.00 30.38 355 ASP A N 1
ATOM 2835 C CA . ASP A 1 355 ? 55.645 -1.620 -28.420 1.00 30.38 355 ASP A CA 1
ATOM 2836 C C . ASP A 1 355 ? 56.024 -0.167 -28.054 1.00 30.38 355 ASP A C 1
ATOM 2838 O O . ASP A 1 355 ? 57.087 0.322 -28.416 1.00 30.38 355 ASP A O 1
ATOM 2842 N N . GLN A 1 356 ? 55.278 0.436 -27.115 1.00 37.31 356 GLN A N 1
ATOM 2843 C CA . GLN A 1 356 ? 55.789 0.607 -25.744 1.00 37.31 356 GLN A CA 1
ATOM 2844 C C . GLN A 1 356 ? 54.758 1.180 -24.760 1.00 37.31 356 GLN A C 1
ATOM 2846 O O . GLN A 1 356 ? 54.027 2.134 -25.012 1.00 37.31 356 GLN A O 1
ATOM 2851 N N . VAL A 1 357 ? 54.782 0.550 -23.591 1.00 35.81 357 VAL A N 1
ATOM 2852 C CA . VAL A 1 357 ? 54.215 0.938 -22.304 1.00 35.81 357 VAL A CA 1
ATOM 2853 C C . VAL A 1 357 ? 54.854 2.242 -21.812 1.00 35.81 357 VAL A C 1
ATOM 2855 O O . VAL A 1 357 ? 56.075 2.335 -21.780 1.00 35.81 357 VAL A O 1
ATOM 2858 N N . CYS A 1 358 ? 54.049 3.184 -21.313 1.00 35.62 358 CYS A N 1
ATOM 2859 C CA . CYS A 1 358 ? 54.512 4.209 -20.373 1.00 35.62 358 CYS A CA 1
ATOM 2860 C C . CYS A 1 358 ? 53.452 4.457 -19.289 1.00 35.62 358 CYS A C 1
ATOM 2862 O O . CYS A 1 358 ? 52.467 5.164 -19.484 1.00 35.62 358 CYS A O 1
ATOM 2864 N N . LEU A 1 359 ? 53.686 3.831 -18.134 1.00 34.72 359 LEU A N 1
ATOM 2865 C CA . LEU A 1 359 ? 53.240 4.281 -16.817 1.00 34.72 359 LEU A CA 1
ATOM 2866 C C . LEU A 1 359 ? 54.050 5.522 -16.418 1.00 34.72 359 LEU A C 1
ATOM 2868 O O . LEU A 1 359 ? 55.267 5.479 -16.554 1.00 34.72 359 LEU A O 1
ATOM 2872 N N . LEU A 1 360 ? 53.395 6.544 -15.856 1.00 33.62 360 LEU A N 1
ATOM 2873 C CA . LEU A 1 360 ? 53.889 7.498 -14.837 1.00 33.62 360 LEU A CA 1
ATOM 2874 C C . LEU A 1 360 ? 52.680 8.383 -14.456 1.00 33.62 360 LEU A C 1
ATOM 2876 O O . LEU A 1 360 ? 52.148 9.091 -15.300 1.00 33.62 360 LEU A O 1
ATOM 2880 N N . LYS A 1 361 ? 52.034 8.167 -13.301 1.00 36.31 361 LYS A N 1
ATOM 2881 C CA . LYS A 1 361 ? 52.274 8.901 -12.039 1.00 36.31 361 LYS A CA 1
ATOM 2882 C C . LYS A 1 361 ? 52.511 10.403 -12.259 1.00 36.31 361 LYS A C 1
ATOM 2884 O O . LYS A 1 361 ? 53.638 10.783 -12.556 1.00 36.31 361 LYS A O 1
ATOM 2889 N N . ILE A 1 362 ? 51.473 11.214 -12.043 1.00 45.34 362 ILE A N 1
ATOM 2890 C CA . ILE A 1 362 ? 51.262 12.098 -10.875 1.00 45.34 362 ILE A CA 1
ATOM 2891 C C . ILE A 1 362 ? 49.752 12.228 -10.676 1.00 45.34 362 ILE A C 1
ATOM 2893 O O . ILE A 1 362 ? 49.046 12.321 -11.705 1.00 45.34 362 ILE A O 1
#

Secondary structure (DSSP, 8-state):
-----------HHHHHHHHHHHHHHHHHHHHHTT----------HHHHHS-----PPPSB-PPPPSS-----HHHHTTS--B---TT--HHHHHHHHHHHHHT---TT--HHHHHHHHGGGGB-HHHHHHHHTSPTT-B-SHHHHHHHHHHHHS-HHHHHHHHHHHHT----TT--HHHHHHHHHHHHHH-TT----HHHHHHHHHHHS-HHHHHHHHHHHTS-GGGS-HHHHHHHHHHHHHHHHHH--------------HHHHHHHHHHHHHHS-TTT--SSS-GGG-GGG-------------PPPSP-----TT-TT--TT-PPPTT-------------------------------

Organism: NCBI:txid1862640

Solvent-accessible surface area (backbone atoms only — not comparable to full-atom values): 23272 Å² total; per-residue (Å²): 143,80,87,83,88,78,81,82,79,81,60,66,66,60,55,53,49,52,53,49,50,52,49,52,51,50,53,51,56,58,48,63,73,69,66,66,75,70,73,71,70,83,59,49,76,67,55,69,68,45,74,74,90,63,77,74,66,52,26,60,48,77,77,86,67,86,42,97,80,77,87,53,68,78,58,56,74,64,42,51,79,42,47,69,53,92,89,60,52,65,66,58,49,55,51,54,39,47,57,53,51,68,74,60,78,63,79,71,56,56,70,54,62,50,45,63,68,49,47,70,71,24,36,32,67,65,38,36,52,52,57,70,70,43,60,56,59,70,22,75,47,53,65,45,47,52,49,55,50,40,57,70,73,55,37,70,67,57,52,52,47,49,45,48,50,54,64,65,36,62,53,50,98,88,48,53,63,30,58,42,49,54,52,51,53,48,55,50,63,72,38,81,81,60,85,70,50,67,58,56,53,52,49,25,53,56,73,16,40,48,74,66,59,42,52,54,48,18,61,76,62,76,43,67,53,86,80,45,54,56,66,60,41,49,53,49,51,52,52,52,20,52,49,35,67,77,70,46,75,69,81,61,77,66,82,68,72,76,76,72,51,66,66,64,52,51,55,52,49,52,54,56,53,58,48,28,13,86,83,80,67,47,68,87,44,46,53,94,69,37,70,86,72,65,67,75,97,69,91,83,91,82,79,91,81,85,84,82,76,84,85,79,82,76,91,59,99,83,48,98,84,66,64,88,87,73,67,84,57,96,85,72,74,97,62,91,81,79,90,82,89,82,88,90,85,90,82,88,90,82,91,82,92,77,89,83,91,82,89,77,92,131